Protein AF-A0A483A4W7-F1 (afdb_monomer)

Structure (mmCIF, N/CA/C/O backbone):
data_AF-A0A483A4W7-F1
#
_entry.id   AF-A0A483A4W7-F1
#
loop_
_atom_site.group_PDB
_atom_site.id
_atom_site.type_symbol
_atom_site.label_atom_id
_atom_site.label_alt_id
_atom_site.label_comp_id
_atom_site.label_asym_id
_atom_site.label_entity_id
_atom_site.label_seq_id
_atom_site.pdbx_PDB_ins_code
_atom_site.Cartn_x
_atom_site.Cartn_y
_atom_site.Cartn_z
_atom_site.occupancy
_atom_site.B_iso_or_equiv
_atom_site.auth_seq_id
_atom_site.auth_comp_id
_atom_site.auth_asym_id
_atom_site.auth_atom_id
_atom_site.pdbx_PDB_model_num
ATOM 1 N N . MET A 1 1 ? 22.767 7.506 -78.147 1.00 40.19 1 MET A N 1
ATOM 2 C CA . MET A 1 1 ? 24.000 6.941 -77.557 1.00 40.19 1 MET A CA 1
ATOM 3 C C . MET A 1 1 ? 24.354 7.791 -76.349 1.00 40.19 1 MET A C 1
ATOM 5 O O . MET A 1 1 ? 24.631 8.964 -76.540 1.00 40.19 1 MET A O 1
ATOM 9 N N . CYS A 1 2 ? 24.280 7.252 -75.132 1.00 32.69 2 CYS A N 1
ATOM 10 C CA . CYS A 1 2 ? 24.765 7.944 -73.934 1.00 32.69 2 CYS A CA 1
ATOM 11 C C . CYS A 1 2 ? 26.179 7.438 -73.640 1.00 32.69 2 CYS A C 1
ATOM 13 O O . CYS A 1 2 ? 26.351 6.259 -73.343 1.00 32.69 2 CYS A O 1
ATOM 15 N N . SER A 1 3 ? 27.184 8.301 -73.777 1.00 32.50 3 SER A N 1
ATOM 16 C CA . SER A 1 3 ? 28.576 8.000 -73.436 1.00 32.50 3 SER A CA 1
ATOM 17 C C . SER A 1 3 ? 28.883 8.511 -72.028 1.00 32.50 3 SER A C 1
ATOM 19 O O . SER A 1 3 ? 28.831 9.718 -71.800 1.00 32.50 3 SER A O 1
ATOM 21 N N . LEU A 1 4 ? 29.219 7.613 -71.100 1.00 35.84 4 LEU A N 1
ATOM 22 C CA . LEU A 1 4 ? 29.883 7.977 -69.845 1.00 35.84 4 LEU A CA 1
ATOM 23 C C . LEU A 1 4 ? 31.382 8.150 -70.148 1.00 35.84 4 LEU A C 1
ATOM 25 O O . LEU A 1 4 ? 32.008 7.214 -70.643 1.00 35.84 4 LEU A O 1
ATOM 29 N N . HIS A 1 5 ? 31.944 9.335 -69.904 1.00 36.88 5 HIS A N 1
ATOM 30 C CA . HIS A 1 5 ? 33.393 9.560 -69.950 1.00 36.88 5 HIS A CA 1
ATOM 31 C C . HIS A 1 5 ? 33.969 9.292 -68.560 1.00 36.88 5 HIS A C 1
ATOM 33 O O . HIS A 1 5 ? 33.606 9.965 -67.599 1.00 36.88 5 HIS A O 1
ATOM 39 N N . ILE A 1 6 ? 34.834 8.286 -68.463 1.00 44.59 6 ILE A N 1
ATOM 40 C CA . ILE A 1 6 ? 35.699 8.058 -67.308 1.00 44.59 6 ILE A CA 1
ATOM 41 C C . ILE A 1 6 ? 37.114 8.303 -67.825 1.00 44.59 6 ILE A C 1
ATOM 43 O O . ILE A 1 6 ? 37.595 7.543 -68.666 1.00 44.59 6 ILE A O 1
ATOM 47 N N . ASP A 1 7 ? 37.736 9.389 -67.375 1.00 46.22 7 ASP A N 1
ATOM 48 C CA . ASP A 1 7 ? 39.115 9.716 -67.723 1.00 46.22 7 ASP A CA 1
ATOM 49 C C . ASP A 1 7 ? 40.076 8.825 -66.932 1.00 46.22 7 ASP A C 1
ATOM 51 O O . ASP A 1 7 ? 40.198 8.937 -65.713 1.00 46.22 7 ASP A O 1
ATOM 55 N N . SER A 1 8 ? 40.795 7.959 -67.642 1.00 41.84 8 SER A N 1
ATOM 56 C CA . SER A 1 8 ? 42.166 7.606 -67.281 1.00 41.84 8 SER A CA 1
ATOM 57 C C . SER A 1 8 ? 42.908 7.158 -68.532 1.00 41.84 8 SER A C 1
ATOM 59 O O . SER A 1 8 ? 42.383 6.375 -69.325 1.00 41.84 8 SER A O 1
ATOM 61 N N . GLU A 1 9 ? 44.121 7.665 -68.686 1.00 49.03 9 GLU A N 1
ATOM 62 C CA . GLU A 1 9 ? 45.078 7.432 -69.762 1.00 49.03 9 GLU A CA 1
ATOM 63 C C . GLU A 1 9 ? 45.311 5.940 -70.078 1.00 49.03 9 GLU A C 1
ATOM 65 O O . GLU A 1 9 ? 46.289 5.353 -69.641 1.00 49.03 9 GLU A O 1
ATOM 70 N N . MET A 1 10 ? 44.440 5.318 -70.877 1.00 43.25 10 MET A N 1
ATOM 71 C CA . MET A 1 10 ? 44.729 4.129 -71.689 1.00 43.25 10 MET A CA 1
ATOM 72 C C . MET A 1 10 ? 43.748 4.079 -72.871 1.00 43.25 10 MET A C 1
ATOM 74 O O . MET A 1 10 ? 42.544 3.897 -72.709 1.00 43.25 10 MET A O 1
ATOM 78 N N . ASN A 1 11 ? 44.275 4.254 -74.086 1.00 44.03 11 ASN A N 1
ATOM 79 C CA . ASN A 1 11 ? 43.535 4.287 -75.352 1.00 44.03 11 ASN A CA 1
ATOM 80 C C . ASN A 1 11 ? 42.968 2.907 -75.746 1.00 44.03 11 ASN A C 1
ATOM 82 O O . ASN A 1 11 ? 43.471 2.246 -76.652 1.00 44.03 11 ASN A O 1
ATOM 86 N N . GLY A 1 12 ? 41.880 2.489 -75.101 1.00 43.69 12 GLY A N 1
ATOM 87 C CA . GLY A 1 12 ? 41.053 1.360 -75.521 1.00 43.69 12 GLY A CA 1
ATOM 88 C C . GLY A 1 12 ? 39.574 1.712 -75.398 1.00 43.69 12 GLY A C 1
ATOM 89 O O . GLY A 1 12 ? 39.014 1.667 -74.308 1.00 43.69 12 GLY A O 1
ATOM 90 N N . LYS A 1 13 ? 38.910 2.064 -76.509 1.00 49.56 13 LYS A N 1
ATOM 91 C CA . LYS A 1 13 ? 37.446 2.229 -76.518 1.00 49.56 13 LYS A CA 1
ATOM 92 C C . LYS A 1 13 ? 36.792 0.854 -76.395 1.00 49.56 13 LYS A C 1
ATOM 94 O O . LYS A 1 13 ? 36.711 0.113 -77.371 1.00 49.56 13 LYS A O 1
ATOM 99 N N . VAL A 1 14 ? 36.312 0.523 -75.201 1.00 54.91 14 VAL A N 1
ATOM 100 C CA . VAL A 1 14 ? 35.475 -0.658 -74.969 1.00 54.91 14 VAL A CA 1
ATOM 101 C C . VAL A 1 14 ? 34.050 -0.325 -75.417 1.00 54.91 14 VAL A C 1
ATOM 103 O O . VAL A 1 14 ? 33.358 0.473 -74.786 1.00 54.91 14 VAL A O 1
ATOM 106 N N . PHE A 1 15 ? 33.609 -0.909 -76.533 1.00 53.94 15 PHE A N 1
ATOM 107 C CA . PHE A 1 15 ? 32.220 -0.815 -76.983 1.00 53.94 15 PHE A CA 1
ATOM 108 C C . PHE A 1 15 ? 31.384 -1.847 -76.229 1.00 53.94 15 PHE A C 1
ATOM 110 O O . PHE A 1 15 ? 31.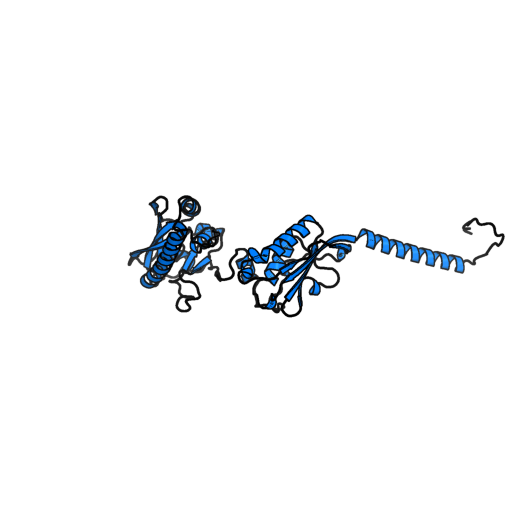374 -3.025 -76.580 1.00 53.94 15 PHE A O 1
ATOM 117 N N . LEU A 1 16 ? 30.688 -1.401 -75.185 1.00 58.91 16 LEU A N 1
ATOM 118 C CA . LEU A 1 16 ? 29.665 -2.215 -74.535 1.00 58.91 16 LEU A CA 1
ATOM 119 C C . LEU A 1 16 ? 28.420 -2.243 -75.425 1.00 58.91 16 LEU A C 1
ATOM 121 O O . LEU A 1 16 ? 27.947 -1.195 -75.874 1.00 58.91 16 LEU A O 1
ATOM 125 N N . ASN A 1 17 ? 27.881 -3.433 -75.691 1.00 75.56 17 ASN A N 1
ATOM 126 C CA . ASN A 1 17 ? 26.593 -3.529 -76.372 1.00 75.56 17 ASN A CA 1
ATOM 127 C C . ASN A 1 17 ? 25.462 -3.062 -75.434 1.00 75.56 17 ASN A C 1
ATOM 129 O O . ASN A 1 17 ? 25.634 -2.960 -74.217 1.00 75.56 17 ASN A O 1
ATOM 133 N N . LEU A 1 18 ? 24.288 -2.769 -75.997 1.00 72.31 18 LEU A N 1
ATOM 134 C CA . LEU A 1 18 ? 23.158 -2.232 -75.233 1.00 72.31 18 LEU A CA 1
ATOM 135 C C . LEU A 1 18 ? 22.772 -3.127 -74.037 1.00 72.31 18 LEU A C 1
ATOM 137 O O . LEU A 1 18 ? 22.457 -2.606 -72.971 1.00 72.31 18 LEU A O 1
ATOM 141 N N . ASN A 1 19 ? 22.882 -4.451 -74.187 1.00 74.69 19 ASN A N 1
ATOM 142 C CA . ASN A 1 19 ? 22.570 -5.412 -73.128 1.00 74.69 19 ASN A CA 1
ATOM 143 C C . ASN A 1 19 ? 23.544 -5.292 -71.944 1.00 74.69 19 ASN A C 1
ATOM 145 O O . ASN A 1 19 ? 23.104 -5.266 -70.798 1.00 74.69 19 ASN A O 1
ATOM 149 N N . GLN A 1 20 ? 24.844 -5.133 -72.212 1.00 71.38 20 GLN A N 1
ATOM 150 C CA . GLN A 1 20 ? 25.867 -4.926 -71.181 1.00 71.38 20 GLN A CA 1
ATOM 151 C C . GLN A 1 20 ? 25.665 -3.598 -70.435 1.00 71.38 20 GLN A C 1
ATOM 153 O O . GLN A 1 20 ? 25.826 -3.536 -69.218 1.00 71.38 20 GLN A O 1
ATOM 158 N N . VAL A 1 21 ? 25.252 -2.534 -71.136 1.00 73.25 21 VAL A N 1
ATOM 159 C CA . VAL A 1 21 ? 24.922 -1.242 -70.505 1.00 73.25 21 VAL A CA 1
ATOM 160 C C . VAL A 1 21 ? 23.693 -1.366 -69.595 1.00 73.25 21 VAL A C 1
ATOM 162 O O . VAL A 1 21 ? 23.689 -0.825 -68.488 1.00 73.25 21 VAL A O 1
ATOM 165 N N . THR A 1 22 ? 22.659 -2.097 -70.023 1.00 79.25 22 THR A N 1
ATOM 166 C CA . THR A 1 22 ? 21.463 -2.356 -69.205 1.00 79.25 22 THR A CA 1
ATOM 167 C C . THR A 1 22 ? 21.785 -3.184 -67.960 1.00 79.25 22 THR A C 1
ATOM 169 O O . THR A 1 22 ? 21.287 -2.874 -66.878 1.00 79.25 22 THR A O 1
ATOM 172 N N . GLU A 1 23 ? 22.643 -4.195 -68.081 1.00 77.50 23 GLU A N 1
ATOM 173 C CA . GLU A 1 23 ? 23.059 -5.044 -66.963 1.00 77.50 23 GLU A CA 1
ATOM 174 C C . GLU A 1 23 ? 23.826 -4.247 -65.895 1.00 77.50 23 GLU A C 1
ATOM 176 O O . GLU A 1 23 ? 23.475 -4.295 -64.714 1.00 77.50 23 GLU A O 1
ATOM 181 N N . VAL A 1 24 ? 24.787 -3.412 -66.310 1.00 75.12 24 VAL A N 1
ATOM 182 C CA . VAL A 1 24 ? 25.523 -2.515 -65.402 1.00 75.12 24 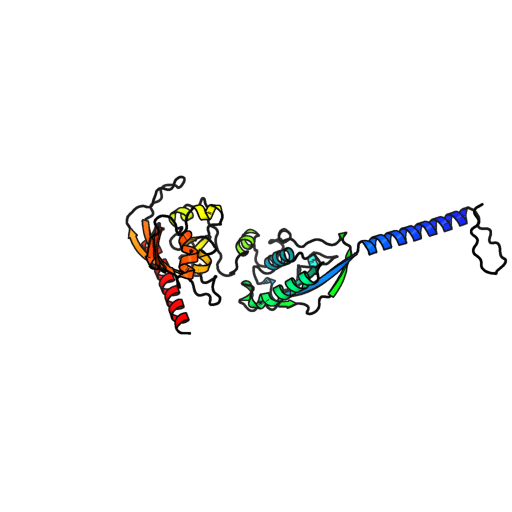VAL A CA 1
ATOM 183 C C . VAL A 1 24 ? 24.583 -1.505 -64.734 1.00 75.12 24 VAL A C 1
ATOM 185 O O . VAL A 1 24 ? 24.676 -1.287 -63.526 1.00 75.12 24 VAL A O 1
ATOM 188 N N . ALA A 1 25 ? 23.639 -0.919 -65.476 1.00 78.19 25 ALA A N 1
ATOM 189 C CA . ALA A 1 25 ? 22.665 0.019 -64.916 1.00 78.19 25 ALA A CA 1
ATOM 190 C C . ALA A 1 25 ? 21.741 -0.641 -63.874 1.00 78.19 25 ALA A C 1
ATOM 192 O O . ALA A 1 25 ? 21.432 -0.030 -62.848 1.00 78.19 25 ALA A O 1
ATOM 193 N N . ASN A 1 26 ? 21.325 -1.890 -64.102 1.00 81.50 26 ASN A N 1
ATOM 194 C CA . ASN A 1 26 ? 20.527 -2.655 -63.143 1.00 81.50 26 ASN A CA 1
ATOM 195 C C . ASN A 1 26 ? 21.331 -3.002 -61.884 1.00 81.50 26 ASN A C 1
ATOM 197 O O . ASN A 1 26 ? 20.816 -2.843 -60.777 1.00 81.50 26 ASN A O 1
ATOM 201 N N . LEU A 1 27 ? 22.603 -3.385 -62.034 1.00 78.25 27 LEU A N 1
ATOM 202 C CA . LEU A 1 27 ? 23.503 -3.635 -60.907 1.00 78.25 27 LEU A CA 1
ATOM 203 C C . LEU A 1 27 ? 23.700 -2.370 -60.051 1.00 78.25 27 LEU A C 1
ATOM 205 O O . LEU A 1 27 ? 23.638 -2.432 -58.824 1.00 78.25 27 LEU A O 1
ATOM 209 N N . PHE A 1 28 ? 23.883 -1.207 -60.687 1.00 77.06 28 PHE A N 1
ATOM 210 C CA . PHE A 1 28 ? 23.984 0.080 -59.992 1.00 77.06 28 PHE A CA 1
ATOM 211 C C . PHE A 1 28 ? 22.691 0.449 -59.259 1.00 77.06 28 PHE A C 1
ATOM 213 O O . PHE A 1 28 ? 22.747 0.838 -58.095 1.00 77.06 28 PHE A O 1
ATOM 220 N N . LYS A 1 29 ? 21.522 0.284 -59.894 1.00 79.56 29 LYS A N 1
ATOM 221 C CA . LYS A 1 29 ? 20.221 0.515 -59.242 1.00 79.56 29 LYS A CA 1
ATOM 222 C C . LYS A 1 29 ? 20.019 -0.388 -58.027 1.00 79.56 29 LYS A C 1
ATOM 224 O O . LYS A 1 29 ? 19.558 0.091 -56.997 1.00 79.56 29 LYS A O 1
ATOM 229 N N . MET A 1 30 ? 20.389 -1.665 -58.133 1.00 81.81 30 MET A N 1
ATOM 230 C CA . MET A 1 30 ? 20.314 -2.619 -57.025 1.00 81.81 30 MET A CA 1
ATOM 231 C C . MET A 1 30 ? 21.199 -2.179 -55.852 1.00 81.81 30 MET A C 1
ATOM 233 O O . MET A 1 30 ? 20.715 -2.107 -54.727 1.00 81.81 30 MET A O 1
ATOM 237 N N . LYS A 1 31 ? 22.453 -1.787 -56.119 1.00 82.69 31 LYS A N 1
ATOM 238 C CA . LYS A 1 31 ? 23.372 -1.291 -55.081 1.00 82.69 31 LYS A CA 1
ATOM 239 C C . LYS A 1 31 ? 22.909 0.018 -54.438 1.00 82.69 31 LYS A C 1
ATOM 241 O O . LYS A 1 31 ? 23.056 0.180 -53.232 1.00 82.69 31 LYS A O 1
ATOM 246 N N . ILE A 1 32 ? 22.336 0.943 -55.214 1.00 80.25 32 ILE A N 1
ATOM 247 C CA . ILE A 1 32 ? 21.753 2.184 -54.675 1.00 80.25 32 ILE A CA 1
ATOM 248 C C . ILE A 1 32 ? 20.562 1.854 -53.772 1.00 80.25 32 ILE A C 1
ATOM 250 O O . ILE A 1 32 ? 20.487 2.369 -52.664 1.00 80.25 32 ILE A O 1
ATOM 254 N N . HIS A 1 33 ? 19.672 0.956 -54.200 1.00 78.81 33 HIS A N 1
ATOM 255 C CA . HIS A 1 33 ? 18.527 0.515 -53.397 1.00 78.81 33 HIS A CA 1
ATOM 256 C C . HIS A 1 33 ? 18.950 -0.161 -52.088 1.00 78.81 33 HIS A C 1
ATOM 258 O O . HIS A 1 33 ? 18.366 0.097 -51.038 1.00 78.81 33 HIS A O 1
ATOM 264 N N . GLU A 1 34 ? 19.987 -0.999 -52.125 1.00 79.19 34 GLU A N 1
ATOM 265 C CA . GLU A 1 34 ? 20.590 -1.579 -50.920 1.00 79.19 34 GLU A CA 1
ATOM 266 C C . GLU A 1 34 ? 21.180 -0.501 -50.002 1.00 79.19 34 GLU A C 1
ATOM 268 O O . GLU A 1 34 ? 20.913 -0.514 -48.803 1.00 79.19 34 GLU A O 1
ATOM 273 N N . ALA A 1 35 ? 21.912 0.473 -50.550 1.00 75.12 35 ALA A N 1
ATOM 274 C CA . ALA A 1 35 ? 22.471 1.578 -49.774 1.00 75.12 35 ALA A CA 1
ATOM 275 C C . ALA A 1 35 ? 21.383 2.458 -49.133 1.00 75.12 35 ALA A C 1
ATOM 277 O O . ALA A 1 35 ? 21.520 2.851 -47.975 1.00 75.12 35 ALA A O 1
ATOM 278 N N . THR A 1 36 ? 20.280 2.726 -49.842 1.00 76.50 36 THR A N 1
ATOM 279 C CA . THR A 1 36 ? 19.124 3.453 -49.296 1.00 76.50 36 THR A CA 1
ATOM 280 C C . THR A 1 36 ? 18.480 2.677 -48.151 1.00 76.50 36 THR A C 1
ATOM 282 O O . THR A 1 36 ? 18.259 3.251 -47.092 1.00 76.50 36 THR A O 1
ATOM 285 N N . LYS A 1 37 ? 18.284 1.360 -48.297 1.00 77.06 37 LYS A N 1
ATOM 286 C CA . LYS A 1 37 ? 17.778 0.513 -47.203 1.00 77.06 37 LYS A CA 1
ATOM 287 C C . LYS A 1 37 ? 18.681 0.543 -45.970 1.00 77.06 37 LYS A C 1
ATOM 289 O O . LYS A 1 37 ? 18.179 0.583 -44.853 1.00 77.06 37 LYS A O 1
ATOM 294 N N . VAL A 1 38 ? 20.001 0.524 -46.155 1.00 76.12 38 VAL A N 1
ATOM 295 C CA . VAL A 1 38 ? 20.959 0.617 -45.040 1.00 76.12 38 VAL A CA 1
ATOM 296 C C . VAL A 1 38 ? 20.879 1.988 -44.360 1.00 76.12 38 VAL A C 1
ATOM 298 O O . VAL A 1 38 ? 20.862 2.052 -43.133 1.00 76.12 38 VAL A O 1
ATOM 301 N N . MET A 1 39 ? 20.772 3.074 -45.130 1.00 77.19 39 MET A N 1
ATOM 302 C CA . MET A 1 39 ? 20.569 4.427 -44.596 1.00 77.19 39 MET A CA 1
ATOM 303 C C . MET A 1 39 ? 19.259 4.547 -43.811 1.00 77.19 39 MET A C 1
ATOM 305 O O . MET A 1 39 ? 19.275 5.084 -42.708 1.00 77.19 39 MET A O 1
ATOM 309 N N . ASP A 1 40 ? 18.157 3.993 -44.319 1.00 78.56 40 ASP A N 1
ATOM 310 C CA . ASP A 1 40 ? 16.868 3.985 -43.618 1.00 78.56 40 ASP A CA 1
ATOM 311 C C . ASP A 1 40 ? 16.961 3.236 -42.281 1.00 78.56 40 ASP A C 1
ATOM 313 O O . ASP A 1 40 ? 16.445 3.706 -41.265 1.00 78.56 40 ASP A O 1
ATOM 317 N N . VAL A 1 41 ? 17.679 2.105 -42.248 1.00 76.62 41 VAL A N 1
ATOM 318 C CA . VAL A 1 41 ? 17.941 1.369 -41.003 1.00 76.62 41 VAL A CA 1
ATOM 319 C C . VAL A 1 41 ? 18.753 2.224 -40.034 1.00 76.62 41 VAL A C 1
ATOM 321 O O . VAL A 1 41 ? 18.329 2.375 -38.891 1.00 76.62 41 VAL A O 1
ATOM 324 N N . ILE A 1 42 ? 19.859 2.835 -40.471 1.00 76.75 42 ILE A N 1
ATOM 325 C CA . ILE A 1 42 ? 20.714 3.680 -39.617 1.00 76.75 42 ILE A CA 1
ATOM 326 C C . ILE A 1 42 ? 19.929 4.870 -39.051 1.00 76.75 42 ILE A C 1
ATOM 328 O O . ILE A 1 42 ? 20.007 5.138 -37.854 1.00 76.75 42 ILE A O 1
ATOM 332 N N . LEU A 1 43 ? 19.129 5.546 -39.879 1.00 80.38 43 LEU A N 1
ATOM 333 C CA . LEU A 1 43 ? 18.286 6.671 -39.460 1.00 80.38 43 LEU A CA 1
ATOM 334 C C . LEU A 1 43 ? 17.151 6.245 -38.515 1.00 80.38 43 LEU A C 1
ATOM 336 O O . LEU A 1 43 ? 16.624 7.071 -37.771 1.00 80.38 43 LEU A O 1
ATOM 340 N N . SER A 1 44 ? 16.778 4.962 -38.521 1.00 84.38 44 SER A N 1
ATOM 341 C CA . SER A 1 44 ? 15.780 4.399 -37.608 1.00 84.38 44 SER A CA 1
ATOM 342 C C . SER A 1 44 ? 16.350 3.963 -36.252 1.00 84.38 44 SER A C 1
ATOM 344 O O . SER A 1 44 ? 15.571 3.613 -35.360 1.00 84.38 44 SER A O 1
ATOM 346 N N . LEU A 1 45 ? 17.678 3.968 -36.078 1.00 88.56 45 LEU A N 1
ATOM 347 C CA . LEU A 1 45 ? 18.318 3.575 -34.826 1.00 88.56 45 LEU A CA 1
ATOM 348 C C . LEU A 1 45 ? 18.145 4.649 -33.752 1.00 88.56 45 LEU A C 1
ATOM 350 O O . LEU A 1 45 ? 18.312 5.844 -33.979 1.00 88.56 45 LEU A O 1
ATOM 354 N N . VAL A 1 46 ? 17.852 4.194 -32.541 1.00 90.88 46 VAL A N 1
ATOM 355 C CA . VAL A 1 46 ? 17.725 5.013 -31.342 1.00 90.88 46 VAL A CA 1
ATOM 356 C C . VAL A 1 46 ? 18.747 4.521 -30.331 1.00 90.88 46 VAL A C 1
ATOM 358 O O . VAL A 1 46 ? 18.825 3.324 -30.041 1.00 90.88 46 VAL A O 1
ATOM 361 N N . LYS A 1 47 ? 19.526 5.455 -29.787 1.00 93.56 47 LYS A N 1
ATOM 362 C CA . LYS A 1 47 ? 20.426 5.185 -28.669 1.00 93.56 47 LYS A CA 1
ATOM 363 C C . LYS A 1 47 ? 19.605 4.829 -27.428 1.00 93.56 47 LYS A C 1
ATOM 365 O O . LYS A 1 47 ? 18.663 5.535 -27.079 1.00 93.56 47 LYS A O 1
ATOM 370 N N . CYS A 1 48 ? 19.964 3.728 -26.783 1.00 94.81 48 CYS A N 1
ATOM 371 C CA . CYS A 1 48 ? 19.365 3.253 -25.545 1.00 94.81 48 CYS A CA 1
ATOM 372 C C . CYS A 1 48 ? 20.458 2.861 -24.544 1.00 94.81 48 CYS A C 1
ATOM 374 O O . CYS A 1 48 ? 21.547 2.427 -24.920 1.00 94.81 48 CYS A O 1
ATOM 376 N N . HIS A 1 49 ? 20.128 2.961 -23.265 1.00 95.62 49 HIS A N 1
ATOM 377 C CA . HIS A 1 49 ? 20.944 2.562 -22.130 1.00 95.62 49 HIS A CA 1
ATOM 378 C C . HIS A 1 49 ? 20.421 1.239 -21.573 1.00 95.62 49 HIS A C 1
ATOM 380 O O . HIS A 1 49 ? 19.210 1.057 -21.429 1.00 95.62 49 HIS A O 1
ATOM 386 N N . VAL A 1 50 ? 21.326 0.310 -21.273 1.00 94.75 50 VAL A N 1
ATOM 387 C CA . VAL A 1 50 ? 20.992 -1.033 -20.794 1.00 94.75 50 VAL A CA 1
ATOM 388 C C . VAL A 1 50 ? 21.171 -1.111 -19.283 1.00 94.75 50 VAL A C 1
ATOM 390 O O . VAL A 1 50 ? 22.266 -0.871 -18.764 1.00 94.75 50 VAL A O 1
ATOM 393 N N . VAL A 1 51 ? 20.118 -1.540 -18.589 1.00 94.94 51 VAL A N 1
ATOM 394 C CA . VAL A 1 51 ? 20.203 -1.979 -17.192 1.00 94.94 51 VAL A CA 1
ATOM 395 C C . VAL A 1 51 ? 20.085 -3.495 -17.154 1.00 94.94 51 VAL A C 1
ATOM 397 O O . VAL A 1 51 ? 19.127 -4.063 -17.681 1.00 94.94 51 VAL A O 1
ATOM 400 N N . LYS A 1 52 ? 21.069 -4.139 -16.525 1.00 94.81 52 LYS A N 1
ATOM 401 C CA . LYS A 1 52 ? 21.088 -5.575 -16.257 1.00 94.81 52 LYS A CA 1
ATOM 402 C C . LYS A 1 52 ? 21.051 -5.808 -14.760 1.00 94.81 52 LYS A C 1
ATOM 404 O O . LYS A 1 52 ? 21.840 -5.210 -14.031 1.00 94.81 52 LYS A O 1
ATOM 409 N N . ALA A 1 53 ? 20.171 -6.691 -14.320 1.00 93.88 53 ALA A N 1
ATOM 410 C CA . ALA A 1 53 ? 20.096 -7.087 -12.928 1.00 93.88 53 ALA A CA 1
ATOM 411 C C . ALA A 1 53 ? 19.811 -8.576 -12.781 1.00 93.88 53 ALA A C 1
ATOM 413 O O . ALA A 1 53 ? 19.192 -9.194 -13.645 1.00 93.88 53 ALA A O 1
ATOM 414 N N . GLU A 1 54 ? 20.236 -9.124 -11.656 1.00 93.25 54 GLU A N 1
ATOM 415 C CA . GLU A 1 54 ? 19.913 -10.473 -11.227 1.00 93.25 54 GLU A CA 1
ATOM 416 C C . GLU A 1 54 ? 19.394 -10.411 -9.793 1.00 93.25 54 GLU A C 1
ATOM 418 O O . GLU A 1 54 ? 19.990 -9.779 -8.919 1.00 93.25 54 GLU A O 1
ATOM 423 N N . ILE A 1 55 ? 18.257 -11.060 -9.565 1.00 90.25 55 ILE A N 1
ATOM 424 C CA . ILE A 1 55 ? 17.589 -11.121 -8.272 1.00 90.25 55 ILE A CA 1
ATOM 425 C C . ILE A 1 55 ? 17.595 -12.575 -7.803 1.00 90.25 55 ILE A C 1
ATOM 427 O O . ILE A 1 55 ? 16.884 -13.416 -8.362 1.00 90.25 55 ILE A O 1
ATOM 431 N N . LYS A 1 56 ? 18.380 -12.871 -6.765 1.00 88.62 56 LYS A N 1
ATOM 432 C CA . LYS A 1 56 ? 18.585 -14.237 -6.271 1.00 88.62 56 LYS A CA 1
ATOM 433 C C . LYS A 1 56 ? 17.351 -14.804 -5.576 1.00 88.62 56 LYS A C 1
ATOM 435 O O . LYS A 1 56 ? 16.658 -14.104 -4.830 1.00 88.62 56 LYS A O 1
ATOM 440 N N . ASP A 1 57 ? 17.087 -16.090 -5.811 1.00 81.44 57 ASP A N 1
ATOM 441 C CA . ASP A 1 57 ? 15.965 -16.846 -5.233 1.00 81.44 57 ASP A CA 1
ATOM 442 C C . ASP A 1 57 ? 14.584 -16.188 -5.442 1.00 81.44 57 ASP A C 1
ATOM 444 O O . ASP A 1 57 ? 13.639 -16.390 -4.667 1.00 81.44 57 ASP A O 1
ATOM 448 N N . ALA A 1 58 ? 14.443 -15.386 -6.499 1.00 81.06 58 ALA A N 1
ATOM 449 C CA . ALA A 1 58 ? 13.232 -14.633 -6.797 1.00 81.06 58 ALA A CA 1
ATOM 450 C C . ALA A 1 58 ? 12.017 -15.533 -7.063 1.00 81.06 58 ALA A C 1
ATOM 452 O O . ALA A 1 58 ? 10.889 -15.117 -6.798 1.00 81.06 58 ALA A O 1
ATOM 453 N N . ILE A 1 59 ? 12.218 -16.767 -7.537 1.00 80.50 59 ILE A N 1
ATOM 454 C CA . ILE A 1 59 ? 11.128 -17.720 -7.798 1.00 80.50 59 ILE A CA 1
ATOM 455 C C . ILE A 1 59 ? 10.345 -18.062 -6.521 1.00 80.50 59 ILE A C 1
ATOM 457 O O . ILE A 1 59 ? 9.133 -18.245 -6.542 1.00 80.50 59 ILE A O 1
ATOM 461 N N . ARG A 1 60 ? 11.018 -18.093 -5.364 1.00 71.94 60 ARG A N 1
ATOM 462 C CA . ARG A 1 60 ? 10.410 -18.464 -4.074 1.00 71.94 60 ARG A CA 1
ATOM 463 C C . ARG A 1 60 ? 9.691 -17.292 -3.410 1.00 71.94 60 ARG A C 1
ATOM 465 O O . ARG A 1 60 ? 9.061 -17.463 -2.365 1.00 71.94 60 ARG A O 1
ATOM 472 N N . ARG A 1 61 ? 9.807 -16.091 -3.982 1.00 72.06 61 ARG A N 1
ATOM 473 C CA . ARG A 1 61 ? 9.319 -14.844 -3.399 1.00 72.06 61 ARG A CA 1
ATOM 474 C C . ARG A 1 61 ? 8.122 -14.345 -4.203 1.00 72.06 61 ARG A C 1
ATOM 476 O O . ARG A 1 61 ? 8.247 -13.932 -5.353 1.00 72.06 61 ARG A O 1
ATOM 483 N N . LYS A 1 62 ? 6.946 -14.358 -3.571 1.00 69.62 62 LYS A N 1
ATOM 484 C CA . LYS A 1 62 ? 5.735 -13.719 -4.112 1.00 69.62 62 LYS A CA 1
ATOM 485 C C . LYS A 1 62 ? 6.035 -12.236 -4.367 1.00 69.62 62 LYS A C 1
ATOM 487 O O . LYS A 1 62 ? 6.796 -11.661 -3.600 1.00 69.62 62 LYS A O 1
ATOM 492 N N . GLY A 1 63 ? 5.476 -11.596 -5.394 1.00 72.12 63 GLY A N 1
ATOM 493 C CA . GLY A 1 63 ? 5.619 -10.136 -5.520 1.00 72.12 63 GLY A CA 1
ATOM 494 C C . GLY A 1 63 ? 6.730 -9.614 -6.416 1.00 72.12 63 GLY A C 1
ATOM 495 O O . GLY A 1 63 ? 6.582 -8.528 -6.972 1.00 72.12 63 GLY A O 1
ATOM 496 N N . ILE A 1 64 ? 7.839 -10.343 -6.561 1.00 78.94 64 ILE A N 1
ATOM 497 C CA . ILE A 1 64 ? 9.075 -9.769 -7.116 1.00 78.94 64 ILE A CA 1
ATOM 498 C C . ILE A 1 64 ? 8.955 -9.473 -8.607 1.00 78.94 64 ILE A C 1
ATOM 500 O O . ILE A 1 64 ? 9.227 -8.350 -9.031 1.00 78.94 64 ILE A O 1
ATOM 504 N N . ARG A 1 65 ? 8.499 -10.450 -9.396 1.00 84.25 65 ARG A N 1
ATOM 505 C CA . ARG A 1 65 ? 8.368 -10.281 -10.845 1.00 84.25 65 ARG A CA 1
ATOM 506 C C . ARG A 1 65 ? 7.318 -9.224 -11.188 1.00 84.25 65 ARG A C 1
ATOM 508 O O . ARG A 1 65 ? 7.624 -8.312 -11.940 1.00 84.25 65 ARG A O 1
ATOM 515 N N . ALA A 1 66 ? 6.135 -9.268 -10.577 1.00 80.38 66 ALA A N 1
ATOM 516 C CA . ALA A 1 66 ? 5.097 -8.254 -10.797 1.00 80.38 66 ALA A CA 1
ATOM 517 C C . ALA A 1 66 ? 5.572 -6.837 -10.410 1.00 80.38 66 ALA A C 1
ATOM 519 O O . ALA A 1 66 ? 5.413 -5.894 -11.184 1.00 80.38 66 ALA A O 1
ATOM 520 N N . SER A 1 67 ? 6.249 -6.698 -9.260 1.00 80.75 67 SER A N 1
ATOM 521 C CA . SER A 1 67 ? 6.847 -5.423 -8.823 1.00 80.75 67 SER A CA 1
ATOM 522 C C . SER A 1 67 ? 7.844 -4.879 -9.838 1.00 80.75 67 SER A C 1
ATOM 524 O O . SER A 1 67 ? 7.907 -3.670 -10.047 1.00 80.75 67 SER A O 1
ATOM 526 N N . LEU A 1 68 ? 8.603 -5.762 -10.489 1.00 88.62 68 LEU A N 1
ATOM 527 C CA . LEU A 1 68 ? 9.554 -5.375 -11.521 1.00 88.62 68 LEU A CA 1
ATOM 528 C C . LEU A 1 68 ? 8.851 -4.835 -12.766 1.00 88.62 68 LEU A C 1
ATOM 530 O O . LEU A 1 68 ? 9.294 -3.818 -13.284 1.00 88.62 68 LEU A O 1
ATOM 534 N N . PHE A 1 69 ? 7.757 -5.458 -13.213 1.00 88.75 69 PHE A N 1
ATOM 535 C CA . PHE A 1 69 ? 6.980 -4.964 -14.356 1.00 88.75 69 PHE A CA 1
ATOM 536 C C . PHE A 1 69 ? 6.415 -3.562 -14.103 1.00 88.75 69 PHE A C 1
ATOM 538 O O . PHE A 1 69 ? 6.575 -2.688 -14.950 1.00 88.75 69 PHE A O 1
ATOM 545 N N . LYS A 1 70 ? 5.844 -3.308 -12.919 1.00 84.12 70 LYS A N 1
ATOM 546 C CA . LYS A 1 70 ? 5.372 -1.963 -12.547 1.00 84.12 70 LYS A CA 1
ATOM 547 C C . LYS A 1 70 ? 6.498 -0.947 -12.515 1.00 84.12 70 LYS A C 1
ATOM 549 O O . LYS A 1 70 ? 6.372 0.132 -13.071 1.00 84.12 70 LYS A O 1
ATOM 554 N N . LYS A 1 71 ? 7.617 -1.298 -11.877 1.00 87.81 71 LYS A N 1
ATOM 555 C CA . LYS A 1 71 ? 8.779 -0.411 -11.806 1.00 87.81 71 LYS A CA 1
ATOM 556 C C . LYS A 1 71 ? 9.303 -0.115 -13.213 1.00 87.81 71 LYS A C 1
ATOM 558 O O . LYS A 1 71 ? 9.593 1.024 -13.541 1.00 87.81 71 LYS A O 1
ATOM 563 N N . ALA A 1 72 ? 9.404 -1.129 -14.065 1.00 92.38 72 ALA A N 1
ATOM 564 C CA . ALA A 1 72 ? 9.827 -0.966 -15.448 1.00 92.38 72 ALA A CA 1
ATOM 565 C C . ALA A 1 72 ? 8.896 -0.006 -16.213 1.00 92.38 72 ALA A C 1
ATOM 567 O O . ALA A 1 72 ? 9.388 0.879 -16.906 1.00 92.38 72 ALA A O 1
ATOM 568 N N . GLU A 1 73 ? 7.579 -0.116 -16.024 1.00 91.19 73 GLU A N 1
ATOM 569 C CA . GLU A 1 73 ? 6.589 0.807 -16.593 1.00 91.19 73 GLU A CA 1
ATOM 570 C C . GLU A 1 73 ? 6.731 2.242 -16.040 1.00 91.19 73 GLU A C 1
ATOM 572 O O . GLU A 1 73 ? 6.821 3.188 -16.821 1.00 91.19 73 GLU A O 1
ATOM 577 N N . GLU A 1 74 ? 6.853 2.417 -14.715 1.00 88.06 74 GLU A N 1
ATOM 578 C CA . GLU A 1 74 ? 7.058 3.718 -14.043 1.00 88.06 74 GLU A CA 1
ATOM 579 C C . GLU A 1 74 ? 8.297 4.469 -14.566 1.00 88.06 74 GLU A C 1
ATOM 581 O O . GLU A 1 74 ? 8.291 5.698 -14.681 1.00 88.06 74 GLU A O 1
ATOM 586 N N . PHE A 1 75 ? 9.362 3.734 -14.902 1.00 91.94 75 PHE A N 1
ATOM 587 C CA . PHE A 1 75 ? 10.609 4.288 -15.440 1.00 91.94 75 PHE A CA 1
ATOM 588 C C . PHE A 1 75 ? 10.696 4.247 -16.973 1.00 91.94 75 PHE A C 1
ATOM 590 O O . PHE A 1 75 ? 11.759 4.531 -17.525 1.00 91.94 75 PHE A O 1
ATOM 597 N N . LEU A 1 76 ? 9.587 3.960 -17.666 1.00 93.06 76 LEU A N 1
ATOM 598 C CA . LEU A 1 76 ? 9.487 3.966 -19.131 1.00 93.06 76 LEU A CA 1
ATOM 599 C C . LEU A 1 76 ? 10.502 3.030 -19.812 1.00 93.06 76 LEU A C 1
ATOM 601 O O . LEU A 1 76 ? 11.111 3.376 -20.829 1.00 93.06 76 LEU A O 1
ATOM 605 N N . ALA A 1 77 ? 10.702 1.848 -19.233 1.00 95.38 77 ALA A N 1
ATOM 606 C CA . ALA A 1 77 ? 11.593 0.831 -19.763 1.00 95.38 77 ALA A CA 1
ATOM 607 C C . ALA A 1 77 ? 11.026 0.172 -21.031 1.00 95.38 77 ALA A C 1
ATOM 609 O O . ALA A 1 77 ? 9.815 0.064 -21.237 1.00 95.38 77 ALA A O 1
ATOM 610 N N . PHE A 1 78 ? 11.926 -0.343 -21.859 1.00 94.94 78 PHE A N 1
ATOM 611 C CA . PHE A 1 78 ? 11.633 -1.132 -23.048 1.00 94.94 78 PHE A CA 1
ATOM 612 C C . PHE A 1 78 ? 12.269 -2.518 -22.917 1.00 94.94 78 PHE A C 1
ATOM 614 O O . PHE A 1 78 ? 13.303 -2.682 -22.263 1.00 94.94 78 PHE A O 1
ATOM 621 N N . TYR A 1 79 ? 11.662 -3.516 -23.556 1.00 93.88 79 TYR A N 1
ATOM 622 C CA . TYR A 1 79 ? 12.258 -4.847 -23.668 1.00 93.88 79 TYR A CA 1
ATOM 623 C C . TYR A 1 79 ? 13.587 -4.795 -24.425 1.00 93.88 79 TYR A C 1
ATOM 625 O O . TYR A 1 79 ? 13.768 -3.974 -25.330 1.00 93.88 79 TYR A O 1
ATOM 633 N N . TYR A 1 80 ? 14.510 -5.692 -24.077 1.00 86.38 80 TYR A N 1
ATOM 634 C CA . TYR A 1 80 ? 15.711 -5.906 -24.869 1.00 86.38 80 TYR A CA 1
ATOM 635 C C . TYR A 1 80 ? 15.330 -6.510 -26.231 1.00 86.38 80 TYR A C 1
ATOM 637 O O . TYR A 1 80 ? 14.475 -7.398 -26.297 1.00 86.38 80 TYR A O 1
ATOM 645 N N . PRO A 1 81 ? 15.917 -6.037 -27.340 1.00 73.12 81 PRO A N 1
ATOM 646 C CA . PRO A 1 81 ? 15.468 -6.405 -28.668 1.00 73.12 81 PRO A CA 1
ATOM 647 C C . PRO A 1 81 ? 15.877 -7.853 -28.937 1.00 73.12 81 PRO A C 1
ATOM 649 O O . PRO A 1 81 ? 16.936 -8.288 -28.492 1.00 73.12 81 PRO A O 1
ATOM 652 N N . HIS A 1 82 ? 15.065 -8.554 -29.727 1.00 62.03 82 HIS A N 1
ATOM 653 C CA . HIS A 1 82 ? 15.251 -9.938 -30.192 1.00 62.03 82 HIS A CA 1
ATOM 654 C C . HIS A 1 82 ? 14.752 -11.063 -29.287 1.00 62.03 82 HIS A C 1
ATOM 656 O O . HIS A 1 82 ? 14.588 -12.162 -29.812 1.00 62.03 82 HIS A O 1
ATOM 662 N N . ASP A 1 83 ? 14.419 -10.811 -28.017 1.00 66.19 83 ASP A N 1
ATOM 663 C CA . ASP A 1 83 ? 13.718 -11.806 -27.201 1.00 66.19 83 ASP A CA 1
ATOM 664 C C . ASP A 1 83 ? 13.064 -11.186 -25.949 1.00 66.19 83 ASP A C 1
ATOM 666 O O . ASP A 1 83 ? 13.715 -10.920 -24.933 1.00 66.19 83 ASP A O 1
ATOM 670 N N . GLU A 1 84 ? 11.746 -10.964 -26.000 1.00 68.38 84 GLU A N 1
ATOM 671 C CA . GLU A 1 84 ? 10.966 -10.503 -24.838 1.00 68.38 84 GLU A CA 1
ATOM 672 C C . GLU A 1 84 ? 11.114 -11.470 -23.656 1.00 68.38 84 GLU A C 1
ATOM 674 O O . GLU A 1 84 ? 11.185 -11.042 -22.500 1.00 68.38 84 GLU A O 1
ATOM 679 N N . SER A 1 85 ? 11.264 -12.765 -23.956 1.00 70.75 85 SER A N 1
ATOM 680 C CA . SER A 1 85 ? 11.456 -13.815 -22.961 1.00 70.75 85 SER A CA 1
ATOM 681 C C . SER A 1 85 ? 12.848 -13.810 -22.326 1.00 70.75 85 SER A C 1
ATOM 683 O O . SER A 1 85 ? 13.063 -14.554 -21.381 1.00 70.75 85 SER A O 1
ATOM 685 N N . GLN A 1 86 ? 13.779 -12.956 -22.769 1.00 76.06 86 GLN A N 1
ATOM 686 C CA . GLN A 1 86 ? 15.092 -12.768 -22.126 1.00 76.06 86 GLN A CA 1
ATOM 687 C C . GLN A 1 86 ? 15.200 -11.47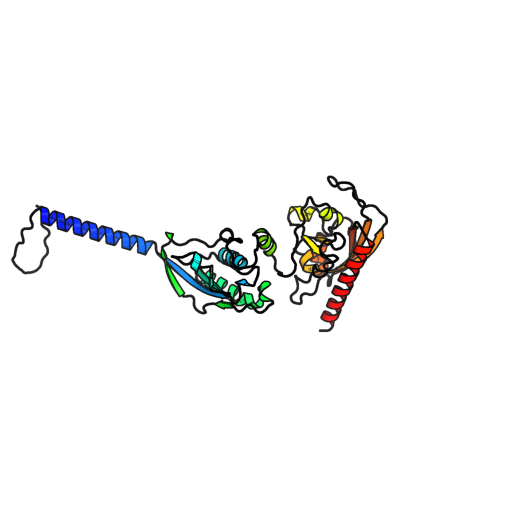8 -21.317 1.00 76.06 86 GLN A C 1
ATOM 689 O O . GLN A 1 86 ? 16.149 -11.290 -20.556 1.00 76.06 86 GLN A O 1
ATOM 694 N N . SER A 1 87 ? 14.240 -10.569 -21.472 1.00 89.75 87 SER A N 1
ATOM 695 C CA . SER A 1 87 ? 14.291 -9.276 -20.792 1.00 89.75 87 SER A CA 1
ATOM 696 C C . SER A 1 87 ? 13.897 -9.376 -19.322 1.00 89.75 87 SER A C 1
ATOM 698 O O . SER A 1 87 ? 14.444 -8.656 -18.494 1.00 89.75 87 SER A O 1
ATOM 700 N N . ILE A 1 88 ? 12.933 -10.241 -18.992 1.00 90.44 88 ILE A N 1
ATOM 701 C CA . ILE A 1 88 ? 12.499 -10.520 -17.617 1.00 90.44 88 ILE A CA 1
ATOM 702 C C . ILE A 1 88 ? 12.196 -12.017 -17.503 1.00 90.44 88 ILE A C 1
ATOM 704 O O . ILE A 1 88 ? 11.073 -12.460 -17.779 1.00 90.44 88 ILE A O 1
ATOM 708 N N . CYS A 1 89 ? 13.191 -12.800 -17.093 1.00 88.56 89 CYS A N 1
ATOM 709 C CA . CYS A 1 89 ? 13.111 -14.258 -17.130 1.00 88.56 89 CYS A CA 1
ATOM 710 C C . CYS A 1 89 ? 13.806 -14.943 -15.965 1.00 88.56 89 CYS A C 1
ATOM 712 O O . CYS A 1 89 ? 14.729 -14.401 -15.361 1.00 88.56 89 CYS A O 1
ATOM 714 N N . TYR A 1 90 ? 13.345 -16.148 -15.645 1.00 87.56 90 TYR A N 1
ATOM 715 C CA . TYR A 1 90 ? 13.986 -16.970 -14.632 1.00 87.56 90 TYR A CA 1
ATOM 716 C C . TYR A 1 90 ? 15.153 -17.753 -15.235 1.00 87.56 90 TYR A C 1
ATOM 718 O O . TYR A 1 90 ? 15.018 -18.394 -16.275 1.00 87.56 90 TYR A O 1
ATOM 726 N N . ASN A 1 91 ? 16.291 -17.725 -14.549 1.00 87.75 91 ASN A N 1
ATOM 727 C CA . ASN A 1 91 ? 17.399 -18.644 -14.757 1.00 87.75 91 ASN A CA 1
ATOM 728 C C . ASN A 1 91 ? 17.537 -19.511 -13.500 1.00 87.75 91 ASN A C 1
ATOM 730 O O . ASN A 1 91 ? 18.149 -19.112 -12.509 1.00 87.75 91 ASN A O 1
ATOM 734 N N . GLY A 1 92 ? 16.892 -20.678 -13.511 1.00 86.69 92 GLY A N 1
ATOM 735 C CA . GLY A 1 92 ? 16.742 -21.497 -12.310 1.00 86.69 92 GLY A CA 1
ATOM 736 C C . GLY A 1 92 ? 15.870 -20.795 -11.266 1.00 86.69 92 GLY A C 1
ATOM 737 O O . GLY A 1 92 ? 14.701 -20.514 -11.516 1.00 86.69 92 GLY A O 1
ATOM 738 N N . SER A 1 93 ? 16.426 -20.527 -10.084 1.00 86.19 93 SER A N 1
ATOM 739 C CA . SER A 1 93 ? 15.726 -19.828 -8.997 1.00 86.19 93 SER A CA 1
ATOM 740 C C . SER A 1 93 ? 15.766 -18.304 -9.093 1.00 86.19 93 SER A C 1
ATOM 742 O O . SER A 1 93 ? 15.016 -17.628 -8.379 1.00 86.19 93 SER A O 1
ATOM 744 N N . ASP A 1 94 ? 16.628 -17.770 -9.955 1.00 90.19 94 ASP A N 1
ATOM 745 C CA . ASP A 1 94 ? 17.003 -16.361 -9.977 1.00 90.19 94 ASP A CA 1
ATOM 746 C C . ASP A 1 94 ? 16.267 -15.636 -11.105 1.00 90.19 94 ASP A C 1
ATOM 748 O O . ASP A 1 94 ? 16.046 -16.201 -12.175 1.00 90.19 94 ASP A O 1
ATOM 752 N N . LEU A 1 95 ? 15.857 -14.389 -10.871 1.00 90.44 95 LEU A N 1
ATOM 753 C CA . LEU A 1 95 ? 15.207 -13.563 -11.889 1.00 90.44 95 LEU A CA 1
ATOM 754 C C . LEU A 1 95 ? 16.250 -12.664 -12.551 1.00 90.44 95 LEU A C 1
ATOM 756 O O . LEU A 1 95 ? 16.785 -11.756 -11.916 1.00 90.44 95 LEU A O 1
ATOM 760 N N . ASN A 1 96 ? 16.487 -12.902 -13.835 1.00 92.69 96 ASN A N 1
ATOM 761 C CA . ASN A 1 96 ? 17.337 -12.092 -14.689 1.00 92.69 96 ASN A CA 1
ATOM 762 C C . ASN A 1 96 ? 16.524 -10.995 -15.368 1.00 92.69 96 ASN A C 1
ATOM 764 O O . ASN A 1 96 ? 15.414 -11.209 -15.861 1.00 92.69 96 ASN A O 1
ATOM 768 N N . VAL A 1 97 ? 17.115 -9.808 -15.404 1.00 94.25 97 VAL A N 1
ATOM 769 C CA . VAL A 1 97 ? 16.510 -8.593 -15.931 1.00 94.25 97 VAL A CA 1
ATOM 770 C C . VAL A 1 97 ? 17.485 -7.947 -16.898 1.00 94.25 97 VAL A C 1
ATOM 772 O O . VAL A 1 97 ? 18.625 -7.672 -16.536 1.00 94.25 97 VAL A O 1
ATOM 775 N N . THR A 1 98 ? 17.040 -7.678 -18.119 1.00 94.75 98 THR A N 1
ATOM 776 C CA . THR A 1 98 ? 17.747 -6.857 -19.102 1.00 94.75 98 THR A CA 1
ATOM 777 C C . THR A 1 98 ? 16.740 -5.922 -19.753 1.00 94.75 98 THR A C 1
ATOM 779 O O . THR A 1 98 ? 15.892 -6.357 -20.528 1.00 94.75 98 THR A O 1
ATOM 782 N N . LEU A 1 99 ? 16.829 -4.634 -19.429 1.00 95.75 99 LEU A N 1
ATOM 783 C CA . LEU A 1 99 ? 15.890 -3.611 -19.886 1.00 95.75 99 LEU A CA 1
ATOM 784 C C . LEU A 1 99 ? 16.618 -2.454 -20.561 1.00 95.75 99 LEU A C 1
ATOM 786 O O . LEU A 1 99 ? 17.767 -2.142 -20.239 1.00 95.75 99 LEU A O 1
ATOM 790 N N . LEU A 1 100 ? 15.922 -1.819 -21.499 1.00 95.69 100 LEU A N 1
ATOM 791 C CA . LEU A 1 100 ? 16.396 -0.670 -22.255 1.00 95.69 100 LEU A CA 1
ATOM 792 C C . LEU A 1 100 ? 15.704 0.615 -21.820 1.00 95.69 100 LEU A C 1
ATOM 794 O O . LEU A 1 100 ? 14.503 0.635 -21.570 1.00 95.69 100 LEU A O 1
ATOM 798 N N . PHE A 1 101 ? 16.447 1.713 -21.839 1.00 95.69 101 PHE A N 1
ATOM 799 C CA . PHE A 1 101 ? 15.950 3.048 -21.529 1.00 95.69 101 PHE A CA 1
ATOM 800 C C . PHE A 1 101 ? 16.447 4.024 -22.587 1.00 95.69 101 PHE A C 1
ATOM 802 O O . PHE A 1 101 ? 17.630 4.042 -22.906 1.00 95.69 101 PHE A O 1
ATOM 809 N N . LYS A 1 102 ? 15.565 4.860 -23.135 1.00 94.44 102 LYS A N 1
ATOM 810 C CA . LYS A 1 102 ? 15.978 5.909 -24.089 1.00 94.44 102 LYS A CA 1
ATOM 811 C C . LYS A 1 102 ? 16.751 7.045 -23.420 1.00 94.44 102 LYS A C 1
ATOM 813 O O . LYS A 1 102 ? 17.459 7.780 -24.094 1.00 94.44 102 LYS A O 1
ATOM 818 N N . ASP A 1 103 ? 16.569 7.191 -22.115 1.00 92.75 103 ASP A N 1
ATOM 819 C CA . ASP A 1 103 ? 17.082 8.286 -21.310 1.00 92.75 103 ASP A CA 1
ATOM 820 C C . ASP A 1 103 ? 18.033 7.728 -20.237 1.00 92.75 103 ASP A C 1
ATOM 822 O O . ASP A 1 103 ? 17.679 6.805 -19.496 1.00 92.75 103 ASP A O 1
ATOM 826 N N . GLU A 1 104 ? 19.255 8.263 -20.190 1.00 93.31 104 GLU A N 1
ATOM 827 C CA . GLU A 1 104 ? 20.302 7.848 -19.250 1.00 93.31 104 GLU A CA 1
ATOM 828 C C . GLU A 1 104 ? 19.910 8.110 -17.793 1.00 93.31 104 GLU A C 1
ATOM 830 O O . GLU A 1 104 ? 20.178 7.285 -16.918 1.00 93.31 104 GLU A O 1
ATOM 835 N N . TRP A 1 105 ? 19.233 9.230 -17.530 1.00 91.00 105 TRP A N 1
ATOM 836 C CA . TRP A 1 105 ? 18.764 9.587 -16.198 1.00 91.00 105 TRP A CA 1
ATOM 837 C C . TRP A 1 105 ? 17.731 8.575 -15.709 1.00 91.00 105 TRP A C 1
ATOM 839 O O . TRP A 1 105 ? 17.874 8.039 -14.611 1.00 91.00 105 TRP A O 1
ATOM 849 N N . LYS A 1 106 ? 16.746 8.218 -16.543 1.00 91.69 106 LYS A N 1
ATOM 850 C CA . LYS A 1 106 ? 15.751 7.183 -16.205 1.00 91.69 106 LYS A CA 1
ATOM 851 C C . LYS A 1 106 ? 16.381 5.813 -15.980 1.00 91.69 106 LYS A C 1
ATOM 853 O O . LYS A 1 106 ? 16.007 5.126 -15.029 1.00 91.69 106 LYS A O 1
ATOM 858 N N . ALA A 1 107 ? 17.368 5.442 -16.796 1.00 94.62 107 ALA A N 1
ATOM 859 C CA . ALA A 1 107 ? 18.150 4.226 -16.588 1.00 94.62 107 ALA A CA 1
ATOM 860 C C . ALA A 1 107 ? 18.879 4.249 -15.233 1.00 94.62 107 ALA A C 1
ATOM 862 O O . ALA A 1 107 ? 18.867 3.264 -14.492 1.00 94.62 107 ALA A O 1
ATOM 863 N N . GLY A 1 108 ? 19.481 5.392 -14.891 1.00 89.06 108 GLY A N 1
ATOM 864 C CA . GLY A 1 108 ? 20.166 5.629 -13.625 1.00 89.06 108 GLY A CA 1
ATOM 865 C C . GLY A 1 108 ? 19.231 5.552 -12.417 1.00 89.06 108 GLY A C 1
ATOM 866 O O . GLY A 1 108 ? 19.539 4.839 -11.462 1.00 89.06 108 GLY A O 1
ATOM 867 N N . GLU A 1 109 ? 18.078 6.222 -12.466 1.00 90.12 109 GLU A N 1
ATOM 868 C CA . GLU A 1 109 ? 17.069 6.179 -11.401 1.00 90.12 109 GLU A CA 1
ATOM 869 C C . GLU A 1 109 ? 16.534 4.760 -11.197 1.00 90.12 109 GLU A C 1
ATOM 871 O O . GLU A 1 109 ? 16.469 4.285 -10.061 1.00 90.12 109 GLU A O 1
ATOM 876 N N . PHE A 1 110 ? 16.203 4.053 -12.283 1.00 92.50 110 PHE A N 1
ATOM 877 C CA . PHE A 1 110 ? 15.741 2.670 -12.211 1.00 92.50 110 PHE A CA 1
ATOM 878 C C . PHE A 1 110 ? 16.802 1.767 -11.568 1.00 92.50 110 PHE A C 1
ATOM 880 O O . PHE A 1 110 ? 16.492 1.013 -10.645 1.00 92.50 110 PHE A O 1
ATOM 887 N N . ARG A 1 111 ? 18.067 1.889 -11.995 1.00 92.81 111 ARG A N 1
ATOM 888 C CA . ARG A 1 111 ? 19.216 1.147 -11.452 1.00 92.81 111 ARG A CA 1
ATOM 889 C C . ARG A 1 111 ? 19.388 1.376 -9.951 1.00 92.81 111 ARG A C 1
ATOM 891 O O . ARG A 1 111 ? 19.479 0.414 -9.187 1.00 92.81 111 ARG A O 1
ATOM 898 N N . VAL A 1 112 ? 19.413 2.640 -9.523 1.00 85.31 112 VAL A N 1
ATOM 899 C CA . VAL A 1 112 ? 19.512 3.013 -8.103 1.00 85.31 112 VAL A CA 1
ATOM 900 C C . VAL A 1 112 ? 18.325 2.446 -7.336 1.00 85.31 112 VAL A C 1
ATOM 902 O O . VAL A 1 112 ? 18.528 1.771 -6.326 1.00 85.31 112 VAL A O 1
ATOM 905 N N . SER A 1 113 ? 17.107 2.629 -7.848 1.00 86.00 113 SER A N 1
ATOM 906 C CA . SER A 1 113 ? 15.897 2.141 -7.194 1.00 86.00 113 SER A CA 1
ATOM 907 C C . SER A 1 113 ? 15.918 0.624 -7.020 1.00 86.00 113 SER A C 1
ATOM 909 O O . SER A 1 113 ? 15.614 0.137 -5.935 1.00 86.00 113 SER A O 1
ATOM 911 N N . LEU A 1 114 ? 16.333 -0.125 -8.045 1.00 87.12 114 LEU A N 1
ATOM 912 C CA . LEU A 1 114 ? 16.429 -1.582 -7.994 1.00 87.12 114 LEU A CA 1
ATOM 913 C C . LEU A 1 114 ? 17.517 -2.046 -7.014 1.00 87.12 114 LEU A C 1
ATOM 915 O O . LEU A 1 114 ? 17.275 -2.945 -6.214 1.00 87.12 114 LEU A O 1
ATOM 919 N N . SER A 1 115 ? 18.681 -1.386 -6.989 1.00 82.50 115 SER A N 1
ATOM 920 C CA . SER A 1 115 ? 19.753 -1.699 -6.027 1.00 82.50 115 SER A CA 1
ATOM 921 C C . SER A 1 115 ? 19.339 -1.467 -4.569 1.00 82.50 115 SER A C 1
ATOM 923 O O . SER A 1 115 ? 19.814 -2.148 -3.660 1.00 82.50 115 SER A O 1
ATOM 925 N N . GLN A 1 116 ? 18.425 -0.523 -4.346 1.00 79.50 116 GLN A N 1
ATOM 926 C CA . GLN A 1 116 ? 17.893 -0.176 -3.036 1.00 79.50 116 GLN A CA 1
ATOM 927 C C . GLN A 1 116 ? 16.767 -1.109 -2.578 1.00 79.50 116 GLN A C 1
ATOM 929 O O . GLN A 1 116 ? 16.378 -1.064 -1.409 1.00 79.50 116 GLN A O 1
ATOM 934 N N . TRP A 1 117 ? 16.252 -1.990 -3.444 1.00 79.31 117 TRP A N 1
ATOM 935 C CA . TRP A 1 117 ? 15.202 -2.932 -3.056 1.00 79.31 117 TRP A CA 1
ATOM 936 C C . TRP A 1 117 ? 15.625 -3.818 -1.892 1.00 79.31 117 TRP A C 1
ATOM 938 O O . TRP A 1 117 ? 14.785 -4.112 -1.054 1.00 79.31 117 TRP A O 1
ATOM 948 N N . LYS A 1 118 ? 16.908 -4.172 -1.765 1.00 68.50 118 LYS A N 1
ATOM 949 C CA . LYS A 1 118 ? 17.401 -4.932 -0.606 1.00 68.50 118 LYS A CA 1
ATOM 950 C C . LYS A 1 118 ? 17.160 -4.240 0.745 1.00 68.50 118 LYS A C 1
ATOM 952 O O . LYS A 1 118 ? 17.104 -4.924 1.759 1.00 68.50 118 LYS A O 1
ATOM 957 N N . TYR A 1 119 ? 16.996 -2.914 0.754 1.00 60.22 119 TYR A N 1
ATOM 958 C CA . TYR A 1 119 ? 16.750 -2.112 1.957 1.00 60.22 119 TYR A CA 1
ATOM 959 C C . TYR A 1 119 ? 15.297 -1.654 2.089 1.00 60.22 119 TYR A C 1
ATOM 961 O O . TYR A 1 119 ? 14.790 -1.531 3.199 1.00 60.22 119 TYR A O 1
ATOM 969 N N . HIS A 1 120 ? 14.635 -1.371 0.965 1.00 57.47 120 HIS A N 1
ATOM 970 C CA . HIS A 1 120 ? 13.353 -0.661 0.960 1.00 57.47 120 HIS A CA 1
ATOM 971 C C . HIS A 1 120 ? 12.211 -1.438 0.304 1.00 57.47 120 HIS A C 1
ATOM 973 O O . HIS A 1 120 ? 11.066 -0.997 0.368 1.00 57.47 120 HIS A O 1
ATOM 979 N N . ASN A 1 121 ? 12.478 -2.582 -0.334 1.00 55.22 121 ASN A N 1
ATOM 980 C CA . ASN A 1 121 ? 11.400 -3.413 -0.853 1.00 55.22 121 ASN A CA 1
ATOM 981 C C . ASN A 1 121 ? 10.762 -4.180 0.319 1.00 55.22 121 ASN A C 1
ATOM 983 O O . ASN A 1 121 ? 11.463 -4.922 1.007 1.00 55.22 121 ASN A O 1
ATOM 987 N N . PRO A 1 122 ? 9.442 -4.073 0.540 1.00 48.97 122 PRO A N 1
ATOM 988 C CA . PRO A 1 122 ? 8.758 -4.809 1.604 1.00 48.97 122 PRO A CA 1
ATOM 989 C C . PRO A 1 122 ? 9.000 -6.329 1.542 1.00 48.97 122 PRO A C 1
ATOM 991 O O . PRO A 1 122 ? 9.082 -6.994 2.573 1.00 48.97 122 PRO A O 1
ATOM 994 N N . LEU A 1 123 ? 9.201 -6.871 0.334 1.00 50.00 123 LEU A N 1
ATOM 995 C CA . LEU A 1 123 ? 9.492 -8.286 0.074 1.00 50.00 123 LEU A CA 1
ATOM 996 C C . LEU A 1 123 ? 10.950 -8.672 0.386 1.00 50.00 123 LEU A C 1
ATOM 998 O O . LEU A 1 123 ? 11.276 -9.860 0.489 1.00 50.00 123 LEU A O 1
ATOM 1002 N N . ALA A 1 124 ? 11.830 -7.677 0.544 1.00 44.38 124 ALA A N 1
ATOM 1003 C CA . ALA A 1 124 ? 13.247 -7.812 0.872 1.00 44.38 124 ALA A CA 1
ATOM 1004 C C . ALA A 1 124 ? 13.556 -7.901 2.363 1.00 44.38 124 ALA A C 1
ATOM 1006 O O . ALA A 1 124 ? 14.704 -8.182 2.700 1.00 44.38 124 ALA A O 1
ATOM 1007 N N . ALA A 1 125 ? 12.550 -7.819 3.242 1.00 43.06 125 ALA A N 1
ATOM 1008 C CA . ALA A 1 125 ? 12.697 -8.036 4.687 1.00 43.06 125 ALA A CA 1
ATOM 1009 C C . ALA A 1 125 ? 13.357 -9.388 5.064 1.00 43.06 125 ALA A C 1
ATOM 1011 O O . ALA A 1 125 ? 13.718 -9.611 6.215 1.00 43.06 125 ALA A O 1
ATOM 1012 N N . LYS A 1 126 ? 13.549 -10.297 4.095 1.00 52.25 126 LYS A N 1
ATOM 1013 C CA . LYS A 1 126 ? 14.336 -11.535 4.208 1.00 52.25 126 LYS A CA 1
ATOM 1014 C C . LYS A 1 126 ? 15.605 -11.540 3.337 1.00 52.25 126 LYS A C 1
ATOM 1016 O O . LYS A 1 126 ? 15.813 -12.504 2.604 1.00 52.25 126 LYS A O 1
ATOM 1021 N N . GLY A 1 127 ? 16.401 -10.471 3.325 1.00 57.25 127 GLY A N 1
ATOM 1022 C CA . GLY A 1 127 ? 17.711 -10.443 2.653 1.00 57.25 127 GLY A CA 1
ATOM 1023 C C . GLY A 1 127 ? 17.630 -10.791 1.165 1.00 57.25 127 GLY A C 1
ATOM 1024 O O . GLY A 1 127 ? 18.030 -11.876 0.749 1.00 57.25 127 GLY A O 1
ATOM 1025 N N . LEU A 1 128 ? 17.003 -9.923 0.373 1.00 69.88 128 LEU A N 1
ATOM 1026 C CA . LEU A 1 128 ? 17.007 -10.063 -1.084 1.00 69.88 128 LEU A CA 1
ATOM 1027 C C . LEU A 1 128 ? 18.396 -9.695 -1.607 1.00 69.88 128 LEU A C 1
ATOM 1029 O O . LEU A 1 128 ? 18.838 -8.565 -1.409 1.00 69.88 128 LEU A O 1
ATOM 1033 N N . ASP A 1 129 ? 19.067 -10.648 -2.247 1.00 82.81 129 ASP A N 1
ATOM 1034 C CA . ASP A 1 129 ? 20.334 -10.387 -2.921 1.00 82.81 129 ASP A CA 1
ATOM 1035 C C . ASP A 1 129 ? 20.054 -9.978 -4.369 1.00 82.81 129 ASP A C 1
ATOM 1037 O O . ASP A 1 129 ? 19.351 -10.672 -5.112 1.00 82.81 129 ASP A O 1
ATOM 1041 N N . ILE A 1 130 ? 20.522 -8.783 -4.715 1.00 86.62 130 ILE A N 1
ATOM 1042 C CA . ILE A 1 130 ? 20.263 -8.125 -5.990 1.00 86.62 130 ILE A CA 1
ATOM 1043 C C . ILE A 1 130 ? 21.592 -7.593 -6.494 1.00 86.62 130 ILE A C 1
ATOM 1045 O O . ILE A 1 130 ? 22.181 -6.698 -5.880 1.00 86.62 130 ILE A O 1
ATOM 1049 N N . SER A 1 131 ? 22.026 -8.105 -7.639 1.00 88.94 131 SER A N 1
ATOM 1050 C CA . SER A 1 131 ? 23.142 -7.542 -8.384 1.00 88.94 131 SER A CA 1
ATOM 1051 C C . SER A 1 131 ? 22.592 -6.697 -9.529 1.00 88.94 131 SER A C 1
ATOM 1053 O O . SER A 1 131 ? 21.629 -7.069 -10.197 1.00 88.94 131 SER A O 1
ATOM 1055 N N . VAL A 1 132 ? 23.166 -5.513 -9.729 1.00 89.38 132 VAL A N 1
ATOM 1056 C CA . VAL A 1 132 ? 22.818 -4.614 -10.834 1.00 89.38 132 VAL A CA 1
ATOM 1057 C C . VAL A 1 132 ? 24.120 -4.128 -11.450 1.00 89.38 132 VAL A C 1
ATOM 1059 O O . VAL A 1 132 ? 25.073 -3.856 -10.719 1.00 89.38 132 VAL A O 1
ATOM 1062 N N . ASN A 1 133 ? 24.186 -4.022 -12.776 1.00 88.69 133 ASN A N 1
ATOM 1063 C CA . ASN A 1 133 ? 25.375 -3.512 -13.453 1.00 88.69 133 ASN A CA 1
ATOM 1064 C C . ASN A 1 133 ? 25.749 -2.109 -12.953 1.00 88.69 133 ASN A C 1
ATOM 1066 O O . ASN A 1 133 ? 24.899 -1.228 -12.848 1.00 88.69 133 ASN A O 1
ATOM 1070 N N . GLU A 1 134 ? 27.033 -1.886 -12.665 1.00 81.50 134 GLU A N 1
ATOM 1071 C CA . GLU A 1 134 ? 27.512 -0.589 -12.170 1.00 81.50 134 GLU A CA 1
ATOM 1072 C C . GLU A 1 134 ? 27.474 0.490 -13.255 1.00 81.50 134 GLU A C 1
ATOM 1074 O O . GLU A 1 134 ? 27.077 1.624 -12.989 1.00 81.50 134 GLU A O 1
ATOM 1079 N N . LEU A 1 135 ? 27.843 0.115 -14.482 1.00 85.69 135 LEU A N 1
ATOM 1080 C CA . LEU A 1 135 ? 27.912 1.003 -15.637 1.00 85.69 135 LEU A CA 1
ATOM 1081 C C . LEU A 1 135 ? 26.787 0.699 -16.625 1.00 85.69 135 LEU A C 1
ATOM 1083 O O . LEU A 1 135 ? 26.535 -0.462 -16.965 1.00 85.69 135 LEU A O 1
ATOM 1087 N N . LEU A 1 136 ? 26.140 1.757 -17.111 1.00 88.00 136 LEU A N 1
ATOM 1088 C CA . LEU A 1 136 ? 25.116 1.674 -18.147 1.00 88.00 136 LEU A CA 1
ATOM 1089 C C . LEU A 1 136 ? 25.791 1.439 -19.500 1.00 88.00 136 LEU A C 1
ATOM 1091 O O . LEU A 1 136 ? 26.504 2.302 -20.006 1.00 88.00 136 LEU A O 1
ATOM 1095 N N . ALA A 1 137 ? 25.570 0.265 -20.089 1.00 89.75 137 ALA A N 1
ATOM 1096 C CA . ALA A 1 137 ? 26.020 0.006 -21.451 1.00 89.75 137 ALA A CA 1
ATOM 1097 C C . ALA A 1 137 ? 25.118 0.747 -22.446 1.00 89.75 137 ALA A C 1
ATOM 1099 O O . ALA A 1 137 ? 23.912 0.861 -22.223 1.00 89.75 137 ALA A O 1
ATOM 1100 N N . GLU A 1 138 ? 25.684 1.203 -23.559 1.00 92.06 138 GLU A N 1
ATOM 1101 C CA . GLU A 1 138 ? 24.931 1.857 -24.630 1.00 92.06 138 GLU A CA 1
ATOM 1102 C C . GLU A 1 138 ? 24.734 0.909 -25.808 1.00 92.06 138 GLU A C 1
ATOM 1104 O O . GLU A 1 138 ? 25.659 0.216 -26.235 1.00 92.06 138 GLU A O 1
ATOM 1109 N N . VAL A 1 139 ? 23.521 0.889 -26.353 1.00 91.38 139 VAL A N 1
ATOM 1110 C CA . VAL A 1 139 ? 23.168 0.104 -27.537 1.00 91.38 139 VAL A CA 1
ATOM 1111 C C . VAL A 1 139 ? 22.336 0.946 -28.494 1.00 91.38 139 VAL A C 1
ATOM 1113 O O . VAL A 1 139 ? 21.580 1.822 -28.078 1.00 91.38 139 VAL A O 1
ATOM 1116 N N . HIS A 1 140 ? 22.460 0.671 -29.789 1.00 90.38 140 HIS A N 1
ATOM 1117 C CA . HIS A 1 140 ? 21.620 1.279 -30.815 1.00 90.38 140 HIS A CA 1
ATOM 1118 C C . HIS A 1 140 ? 20.576 0.266 -31.262 1.00 90.38 140 HIS A C 1
ATOM 1120 O O . HIS A 1 140 ? 20.915 -0.855 -31.640 1.00 90.38 140 HIS A O 1
ATOM 1126 N N . VAL A 1 141 ? 19.307 0.657 -31.195 1.00 89.38 141 VAL A N 1
ATOM 1127 C CA . VAL A 1 141 ? 18.173 -0.233 -31.451 1.00 89.38 141 VAL A CA 1
ATOM 1128 C C . VAL A 1 141 ? 17.248 0.406 -32.466 1.00 89.38 141 VAL A C 1
ATOM 1130 O O . VAL A 1 141 ? 16.922 1.584 -32.349 1.00 89.38 141 VAL A O 1
ATOM 1133 N N . GLU A 1 142 ? 16.790 -0.364 -33.449 1.00 88.25 142 GLU A N 1
ATOM 1134 C CA . GLU A 1 142 ? 15.766 0.103 -34.386 1.00 88.25 142 GLU A CA 1
ATOM 1135 C C . GLU A 1 142 ? 14.502 0.516 -33.625 1.00 88.25 142 GLU A C 1
ATOM 1137 O O . GLU A 1 142 ? 13.945 -0.256 -32.842 1.00 88.25 142 GLU A O 1
ATOM 1142 N N . LYS A 1 143 ? 14.009 1.728 -33.888 1.00 86.00 143 LYS A N 1
ATOM 1143 C CA . LYS A 1 143 ? 12.833 2.293 -33.216 1.00 86.00 143 LYS A CA 1
ATOM 1144 C C . LYS A 1 143 ? 11.606 1.380 -33.288 1.00 86.00 143 LYS A C 1
ATOM 1146 O O . LYS A 1 143 ? 10.834 1.333 -32.336 1.00 86.00 143 LYS A O 1
ATOM 1151 N N . SER A 1 144 ? 11.434 0.660 -34.396 1.00 85.75 144 SER A N 1
ATOM 1152 C CA . SER A 1 144 ? 10.340 -0.294 -34.626 1.00 85.75 144 SER A CA 1
ATOM 1153 C C . SER A 1 144 ? 10.390 -1.523 -33.712 1.00 85.75 144 SER A C 1
ATOM 1155 O O . SER A 1 144 ? 9.360 -2.155 -33.502 1.00 85.75 144 SER A O 1
ATOM 1157 N N . LYS A 1 145 ? 11.561 -1.854 -33.155 1.00 86.38 145 LYS A N 1
ATOM 1158 C CA . LYS A 1 145 ? 11.768 -2.991 -32.246 1.00 86.38 145 LYS A CA 1
ATOM 1159 C C . LYS A 1 145 ? 11.611 -2.613 -30.771 1.00 86.38 145 LYS A C 1
ATOM 1161 O O . LYS A 1 145 ? 11.648 -3.488 -29.912 1.00 86.38 145 LYS A O 1
ATOM 1166 N N . LEU A 1 146 ? 11.441 -1.326 -30.461 1.00 89.81 146 LEU A N 1
ATOM 1167 C CA . LEU A 1 146 ? 11.246 -0.858 -29.092 1.00 89.81 146 LEU A CA 1
ATOM 1168 C C . LEU A 1 146 ? 9.794 -1.054 -28.666 1.00 89.81 146 LEU A C 1
ATOM 1170 O O . LEU A 1 146 ? 8.915 -0.267 -29.019 1.00 89.81 146 LEU A O 1
ATOM 1174 N N . ARG A 1 147 ? 9.564 -2.075 -27.842 1.00 91.56 147 ARG A N 1
ATOM 1175 C CA . ARG A 1 147 ? 8.284 -2.303 -27.177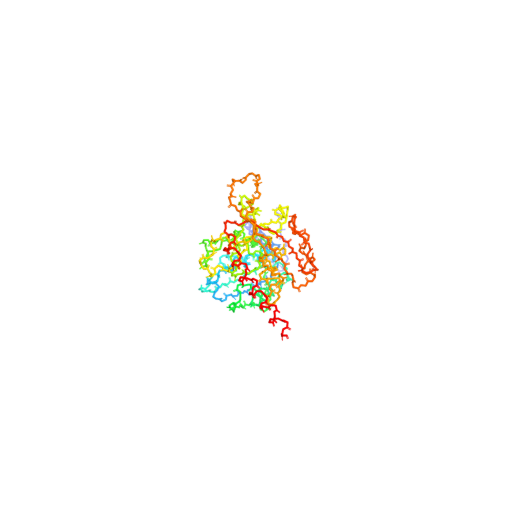 1.00 91.56 147 ARG A CA 1
ATOM 1176 C C . ARG A 1 147 ? 8.382 -1.885 -25.705 1.00 91.56 147 ARG A C 1
ATOM 1178 O O . ARG A 1 147 ? 9.293 -2.356 -25.021 1.00 91.56 147 ARG A O 1
ATOM 1185 N N . PRO A 1 148 ? 7.498 -0.998 -25.216 1.00 92.31 148 PRO A N 1
ATOM 1186 C CA . PRO A 1 148 ? 7.499 -0.600 -23.812 1.00 92.31 148 PRO A CA 1
ATOM 1187 C C . PRO A 1 148 ? 7.136 -1.788 -22.919 1.00 92.31 148 PRO A C 1
ATOM 1189 O O . PRO A 1 148 ? 6.320 -2.628 -23.302 1.00 92.31 148 PRO A O 1
ATOM 1192 N N . VAL A 1 149 ? 7.724 -1.851 -21.730 1.00 92.44 149 VAL A N 1
ATOM 1193 C CA . VAL A 1 149 ? 7.278 -2.772 -20.682 1.00 92.44 149 VAL A CA 1
ATOM 1194 C C . VAL A 1 149 ? 6.062 -2.155 -20.003 1.00 92.44 149 VAL A C 1
ATOM 1196 O O . VAL A 1 149 ? 6.137 -1.029 -19.524 1.00 92.44 149 VAL A O 1
ATOM 1199 N N . MET A 1 150 ? 4.959 -2.898 -19.959 1.00 87.94 150 MET A N 1
ATOM 1200 C CA . MET A 1 150 ? 3.725 -2.499 -19.282 1.00 87.94 150 MET A CA 1
ATOM 1201 C C . MET A 1 150 ? 3.400 -3.519 -18.199 1.00 87.94 150 MET A C 1
ATOM 1203 O O . MET A 1 150 ? 3.650 -4.713 -18.394 1.00 87.94 150 MET A O 1
ATOM 1207 N N . LEU A 1 151 ? 2.788 -3.096 -17.092 1.00 82.94 151 LEU A N 1
ATOM 1208 C CA . LEU A 1 151 ? 2.330 -4.024 -16.057 1.00 82.94 151 LEU A CA 1
ATOM 1209 C C . LEU A 1 151 ? 1.354 -5.069 -16.609 1.00 82.94 151 LEU A C 1
ATOM 1211 O O . LEU A 1 151 ? 1.400 -6.228 -16.207 1.00 82.94 151 LEU A O 1
ATOM 1215 N N . SER A 1 152 ? 0.522 -4.695 -17.581 1.00 81.12 152 SER A N 1
ATOM 1216 C CA . SER A 1 152 ? -0.418 -5.602 -18.252 1.00 81.12 152 SER A CA 1
ATOM 1217 C C . SER A 1 152 ? 0.251 -6.759 -19.005 1.00 81.12 152 SER A C 1
ATOM 1219 O O . SER A 1 152 ? -0.416 -7.738 -19.327 1.00 81.12 152 SER A O 1
ATOM 1221 N N . HIS A 1 153 ? 1.559 -6.684 -19.275 1.00 85.00 153 HIS A N 1
ATOM 1222 C CA . HIS A 1 153 ? 2.321 -7.791 -19.856 1.00 85.00 153 HIS A CA 1
ATOM 1223 C C . HIS A 1 153 ? 2.668 -8.883 -18.832 1.00 85.00 153 HIS A C 1
ATOM 1225 O O . HIS A 1 153 ? 3.115 -9.962 -19.219 1.00 85.00 153 HIS A O 1
ATOM 1231 N N . TYR A 1 154 ? 2.490 -8.626 -17.533 1.00 82.00 154 TYR A N 1
ATOM 1232 C CA . TYR A 1 154 ? 2.681 -9.635 -16.502 1.00 82.00 154 TYR A CA 1
ATOM 1233 C C . TYR A 1 154 ? 1.538 -10.656 -16.533 1.00 82.00 154 TYR A C 1
ATOM 1235 O O . TYR A 1 154 ? 0.385 -10.341 -16.234 1.00 82.00 154 TYR A O 1
ATOM 1243 N N . GLN A 1 155 ? 1.876 -11.908 -16.836 1.00 76.06 155 GLN A N 1
ATOM 1244 C CA . GLN A 1 155 ? 0.946 -13.030 -16.784 1.00 76.06 155 GLN A CA 1
ATOM 1245 C C . GLN A 1 155 ? 1.219 -13.896 -15.555 1.00 76.06 155 GLN A C 1
ATOM 1247 O O . GLN A 1 155 ? 2.226 -14.598 -15.470 1.00 76.06 155 GLN A O 1
ATOM 1252 N N . ALA A 1 156 ? 0.293 -13.876 -14.597 1.00 66.19 156 ALA A N 1
ATOM 1253 C CA . ALA A 1 156 ? 0.434 -14.617 -13.346 1.00 66.19 156 ALA A CA 1
ATOM 1254 C C . ALA A 1 156 ? 0.512 -16.143 -13.547 1.00 66.19 156 ALA A C 1
ATOM 1256 O O . ALA A 1 156 ? 1.185 -16.824 -12.778 1.00 66.19 156 ALA A O 1
ATOM 1257 N N . ALA A 1 157 ? -0.159 -16.666 -14.581 1.00 61.78 157 ALA A N 1
ATOM 1258 C CA . ALA A 1 157 ? -0.173 -18.089 -14.931 1.00 61.78 157 ALA A CA 1
ATOM 1259 C C . ALA A 1 157 ? 1.124 -18.570 -15.610 1.00 61.78 157 ALA A C 1
ATOM 1261 O O . ALA A 1 157 ? 1.426 -19.757 -15.563 1.00 61.78 157 ALA A O 1
ATOM 1262 N N . GLU A 1 158 ? 1.896 -17.656 -16.204 1.00 62.78 158 GLU A N 1
ATOM 1263 C CA . GLU A 1 158 ? 3.196 -17.927 -16.842 1.00 62.78 158 GLU A CA 1
ATOM 1264 C C . GLU A 1 158 ? 4.372 -17.600 -15.900 1.00 62.78 158 GLU A C 1
ATOM 1266 O O . GLU A 1 158 ? 5.526 -17.467 -16.319 1.00 62.78 158 GLU A O 1
ATOM 1271 N N . SER A 1 159 ? 4.086 -17.381 -14.614 1.00 58.59 159 SER A N 1
ATOM 1272 C CA . SER A 1 159 ? 5.100 -17.087 -13.611 1.00 58.59 159 SER A CA 1
ATOM 1273 C C . SER A 1 159 ? 5.424 -18.335 -12.810 1.00 58.59 159 SER A C 1
ATOM 1275 O O . SER A 1 159 ? 4.565 -18.867 -12.116 1.00 58.59 159 SER A O 1
ATOM 1277 N N . ASP A 1 160 ? 6.695 -18.738 -12.822 1.00 56.78 160 ASP A N 1
ATOM 1278 C CA . ASP A 1 160 ? 7.201 -19.831 -11.981 1.00 56.78 160 ASP A CA 1
ATOM 1279 C C . ASP A 1 160 ? 7.207 -19.475 -10.475 1.00 56.78 160 ASP A C 1
ATOM 1281 O O . ASP A 1 160 ? 7.511 -20.301 -9.615 1.00 56.78 160 ASP A O 1
ATOM 1285 N N . SER A 1 161 ? 6.861 -18.228 -10.138 1.00 51.38 161 SER A N 1
ATOM 1286 C CA . SER A 1 161 ? 6.676 -17.732 -8.773 1.00 51.38 161 SER A CA 1
ATOM 1287 C C . SER A 1 161 ? 5.251 -17.952 -8.251 1.00 51.38 161 SER A C 1
ATOM 1289 O O . SER A 1 161 ? 4.317 -17.979 -9.050 1.00 51.38 161 SER A O 1
ATOM 1291 N N . PRO A 1 162 ? 5.020 -17.951 -6.920 1.00 54.06 162 PRO A N 1
ATOM 1292 C CA . PRO A 1 162 ? 3.673 -17.982 -6.350 1.00 54.06 162 PRO A CA 1
ATOM 1293 C C . PRO A 1 162 ? 2.741 -16.956 -7.008 1.00 54.06 162 PRO A C 1
ATOM 1295 O O . PRO A 1 162 ? 3.088 -15.773 -7.085 1.00 54.06 162 PRO A O 1
ATOM 1298 N N . VAL A 1 163 ? 1.571 -17.420 -7.461 1.00 51.69 163 VAL A N 1
ATOM 1299 C CA . VAL A 1 163 ? 0.592 -16.624 -8.214 1.00 51.69 163 VAL A CA 1
ATOM 1300 C C . VAL A 1 163 ? 0.260 -15.335 -7.463 1.00 51.69 163 VAL A C 1
ATOM 1302 O O . VAL A 1 163 ? -0.101 -15.347 -6.280 1.00 51.69 163 VAL A O 1
ATOM 1305 N N . GLN A 1 164 ? 0.380 -14.220 -8.172 1.00 54.78 164 GLN A N 1
ATOM 1306 C CA . GLN A 1 164 ? -0.100 -12.919 -7.742 1.00 54.78 164 GLN A CA 1
ATOM 1307 C C . GLN A 1 164 ? -1.016 -12.391 -8.838 1.00 54.78 164 GLN A C 1
ATOM 1309 O O . GLN A 1 164 ? -0.604 -12.262 -9.984 1.00 54.78 164 GLN A O 1
ATOM 1314 N N . THR A 1 165 ? -2.276 -12.147 -8.513 1.00 49.16 165 THR A N 1
ATOM 1315 C CA . THR A 1 165 ? -3.224 -11.545 -9.457 1.00 49.16 165 THR A CA 1
ATOM 1316 C C . THR A 1 165 ? -2.949 -10.043 -9.590 1.00 49.16 165 THR A C 1
ATOM 1318 O O . THR A 1 165 ? -2.347 -9.446 -8.700 1.00 49.16 165 THR A O 1
ATOM 1321 N N . LEU A 1 166 ? -3.394 -9.397 -10.674 1.00 43.94 166 LEU A N 1
ATOM 1322 C CA . LEU A 1 166 ? -3.318 -7.930 -10.782 1.00 43.94 166 LEU A CA 1
ATOM 1323 C C . LEU A 1 166 ? -4.055 -7.239 -9.618 1.00 43.94 166 LEU A C 1
ATOM 1325 O O . LEU A 1 166 ? -3.567 -6.239 -9.112 1.00 43.94 166 LEU A O 1
ATOM 1329 N N . ALA A 1 167 ? -5.129 -7.838 -9.092 1.00 41.78 167 ALA A N 1
ATOM 1330 C CA . ALA A 1 167 ? -5.812 -7.366 -7.883 1.00 41.78 167 ALA A CA 1
ATOM 1331 C C . ALA A 1 167 ? -4.923 -7.438 -6.622 1.00 41.78 167 ALA A C 1
ATOM 1333 O O . ALA A 1 167 ? -4.925 -6.525 -5.799 1.00 41.78 167 ALA A O 1
ATOM 1334 N N . ASP A 1 168 ? -4.092 -8.480 -6.494 1.00 45.03 168 ASP A N 1
ATOM 1335 C CA . ASP A 1 168 ? -3.069 -8.569 -5.440 1.00 45.03 168 ASP A CA 1
ATOM 1336 C C . ASP A 1 168 ? -1.929 -7.556 -5.635 1.00 45.03 168 ASP A C 1
ATOM 1338 O O . ASP A 1 168 ? -1.062 -7.456 -4.768 1.00 45.03 168 ASP A O 1
ATOM 1342 N N . PHE A 1 169 ? -1.855 -6.889 -6.790 1.00 41.03 169 PHE A N 1
ATOM 1343 C CA . PHE A 1 169 ? -0.797 -5.961 -7.174 1.00 41.03 169 PHE A CA 1
ATOM 1344 C C . PHE A 1 169 ? -1.249 -4.495 -7.120 1.00 41.03 169 PHE A C 1
ATOM 1346 O O . PHE A 1 169 ? -0.521 -3.638 -6.623 1.00 41.03 169 PHE A O 1
ATOM 1353 N N . GLU A 1 170 ? -2.478 -4.213 -7.542 1.00 43.06 170 GLU A N 1
ATOM 1354 C CA . GLU A 1 170 ? -3.170 -2.939 -7.326 1.00 43.06 170 GLU A CA 1
ATOM 1355 C C . GLU A 1 170 ? -3.405 -2.716 -5.826 1.00 43.06 170 GLU A C 1
ATOM 1357 O O . GLU A 1 170 ? -3.084 -1.647 -5.311 1.00 43.06 170 GLU A O 1
ATOM 1362 N N . GLY A 1 171 ? -3.742 -3.777 -5.079 1.00 38.31 171 GLY A N 1
ATOM 1363 C CA . GLY A 1 171 ? -3.692 -3.777 -3.611 1.00 38.31 171 GLY A CA 1
ATOM 1364 C C . GLY A 1 171 ? -2.274 -3.686 -3.013 1.00 38.31 171 GLY A C 1
ATOM 1365 O O . GLY A 1 171 ? -2.129 -3.538 -1.804 1.00 38.31 171 GLY A O 1
ATOM 1366 N N . CYS A 1 172 ? -1.222 -3.767 -3.841 1.00 35.34 172 CYS A N 1
ATOM 1367 C CA . CYS A 1 172 ? 0.203 -3.705 -3.475 1.00 35.34 172 CYS A CA 1
ATOM 1368 C C . CYS A 1 172 ? 0.866 -2.374 -3.866 1.00 35.34 172 CYS A C 1
ATOM 1370 O O . CYS A 1 172 ? 2.058 -2.180 -3.624 1.00 35.34 172 CYS A O 1
ATOM 1372 N N . ALA A 1 173 ? 0.116 -1.420 -4.439 1.00 37.53 173 ALA A N 1
ATOM 1373 C CA . ALA A 1 173 ? 0.595 -0.046 -4.616 1.00 37.53 173 ALA A CA 1
ATOM 1374 C C . ALA A 1 173 ? 0.873 0.659 -3.281 1.00 37.53 173 ALA A C 1
ATOM 1376 O O . ALA A 1 173 ? 1.482 1.726 -3.260 1.00 37.53 173 ALA A O 1
ATOM 1377 N N . SER A 1 174 ? 0.499 0.025 -2.175 1.00 32.00 174 SER A N 1
ATOM 1378 C CA . SER A 1 174 ? 0.991 0.369 -0.867 1.00 32.00 174 SER A CA 1
ATOM 1379 C C . SER A 1 174 ? 1.707 -0.799 -0.214 1.00 32.00 174 SER A C 1
ATOM 1381 O O . SER A 1 174 ? 1.229 -1.928 -0.181 1.00 32.00 174 SER A O 1
ATOM 1383 N N . SER A 1 175 ? 2.896 -0.487 0.273 1.00 31.56 175 SER A N 1
ATOM 1384 C CA . SER A 1 175 ? 3.824 -1.340 0.992 1.00 31.56 175 SER A CA 1
ATOM 1385 C C . SER A 1 175 ? 3.158 -2.299 1.990 1.00 31.56 175 SER A C 1
ATOM 1387 O O . SER A 1 175 ? 2.170 -1.947 2.620 1.00 31.56 175 SER A O 1
ATOM 1389 N N . ILE A 1 176 ? 3.820 -3.449 2.197 1.00 38.53 176 ILE A N 1
ATOM 1390 C CA . ILE A 1 176 ? 3.757 -4.387 3.346 1.00 38.53 176 ILE A CA 1
ATOM 1391 C C . ILE A 1 176 ? 3.271 -5.790 2.985 1.00 38.53 176 ILE A C 1
ATOM 1393 O O . ILE A 1 176 ? 2.163 -6.245 3.268 1.00 38.53 176 ILE A O 1
ATOM 1397 N N . SER A 1 177 ? 4.210 -6.552 2.430 1.00 33.75 177 SER A N 1
ATOM 1398 C CA . SER A 1 177 ? 4.140 -8.003 2.348 1.00 33.75 177 SER A CA 1
ATOM 1399 C C . SER A 1 177 ? 4.280 -8.631 3.734 1.00 33.75 177 SER A C 1
ATOM 1401 O O . SER A 1 177 ? 5.374 -8.971 4.176 1.00 33.75 177 SER A O 1
ATOM 1403 N N . ASN A 1 178 ? 3.145 -8.712 4.419 1.00 35.59 178 ASN A N 1
ATOM 1404 C CA . ASN A 1 178 ? 2.753 -9.685 5.450 1.00 35.59 178 ASN A CA 1
ATOM 1405 C C . ASN A 1 178 ? 1.343 -9.365 5.973 1.00 35.59 178 ASN A C 1
ATOM 1407 O O . ASN A 1 178 ? 0.724 -10.203 6.631 1.00 35.59 178 ASN A O 1
ATOM 1411 N N . ILE A 1 179 ? 0.801 -8.194 5.632 1.00 44.25 179 ILE A N 1
ATOM 1412 C CA . ILE A 1 179 ? -0.596 -7.853 5.852 1.00 44.25 179 ILE A CA 1
ATOM 1413 C C . ILE A 1 179 ? -1.298 -8.139 4.531 1.00 44.25 179 ILE A C 1
ATOM 1415 O O . ILE A 1 179 ? -1.221 -7.371 3.583 1.00 44.25 179 ILE A O 1
ATOM 1419 N N . SER A 1 180 ? -1.947 -9.297 4.416 1.00 47.62 180 SER A N 1
ATOM 1420 C CA . SER A 1 180 ? -2.933 -9.485 3.350 1.00 47.62 180 SER A CA 1
ATOM 1421 C C . SER A 1 180 ? -4.095 -8.533 3.641 1.00 47.62 180 SER A C 1
ATOM 1423 O O . SER A 1 180 ? -5.028 -8.905 4.364 1.00 47.62 180 SER A O 1
ATOM 1425 N N . VAL A 1 181 ? -3.987 -7.297 3.167 1.00 55.97 181 VAL A N 1
ATOM 1426 C CA . VAL A 1 181 ? -5.033 -6.294 3.309 1.00 55.97 181 VAL A CA 1
ATOM 1427 C C . VAL A 1 181 ? -6.185 -6.729 2.419 1.00 55.97 181 VAL A C 1
ATOM 1429 O O . VAL A 1 181 ? -5.986 -7.091 1.264 1.00 55.97 181 VAL A O 1
ATOM 1432 N N . SER A 1 182 ? -7.387 -6.818 2.974 1.00 71.31 182 SER A N 1
ATOM 1433 C CA . SER A 1 182 ? -8.562 -7.246 2.214 1.00 71.31 182 SER A CA 1
ATOM 1434 C C . SER A 1 182 ? -9.446 -6.030 1.996 1.00 71.31 182 SER A C 1
ATOM 1436 O O . SER A 1 182 ? -9.911 -5.447 2.970 1.00 71.31 182 SER A O 1
ATOM 1438 N N . ILE A 1 183 ? -9.660 -5.640 0.741 1.00 77.19 183 ILE A N 1
ATOM 1439 C CA . ILE A 1 183 ? -10.597 -4.566 0.398 1.00 77.19 183 ILE A CA 1
ATOM 1440 C C . ILE A 1 183 ? -12.009 -5.047 0.752 1.00 77.19 183 ILE A C 1
ATOM 1442 O O . ILE A 1 183 ? -12.379 -6.197 0.490 1.00 77.19 183 ILE A O 1
ATOM 1446 N N . ALA A 1 184 ? -12.782 -4.198 1.417 1.00 78.56 184 ALA A N 1
ATOM 1447 C CA . ALA A 1 184 ? -14.190 -4.449 1.664 1.00 78.56 184 ALA A CA 1
ATOM 1448 C C . ALA A 1 184 ? -15.016 -3.920 0.485 1.00 78.56 184 ALA A C 1
ATOM 1450 O O . ALA A 1 184 ? -14.708 -2.881 -0.089 1.00 78.56 184 ALA A O 1
ATOM 1451 N N . SER A 1 185 ? -16.086 -4.620 0.111 1.00 81.44 185 SER A N 1
ATOM 1452 C CA . SER A 1 185 ? -17.042 -4.035 -0.832 1.00 81.44 185 SER A CA 1
ATOM 1453 C C . SER A 1 185 ? -17.815 -2.922 -0.127 1.00 81.44 185 SER A C 1
ATOM 1455 O O . SER A 1 185 ? -18.238 -3.106 1.012 1.00 81.44 185 SER A O 1
ATOM 1457 N N . LEU A 1 186 ? -18.093 -1.806 -0.803 1.00 78.75 186 LEU A N 1
ATOM 1458 C CA . LEU A 1 186 ? -19.021 -0.786 -0.288 1.00 78.75 186 LEU A CA 1
ATOM 1459 C C . LEU A 1 186 ? -20.428 -1.348 -0.028 1.00 78.75 186 LEU A C 1
ATOM 1461 O O . LEU A 1 186 ? -21.165 -0.826 0.804 1.00 78.75 186 LEU A O 1
ATOM 1465 N N . SER A 1 187 ? -20.787 -2.436 -0.715 1.00 79.31 187 SER A N 1
ATOM 1466 C CA . SER A 1 187 ? -22.037 -3.165 -0.492 1.00 79.31 187 SER A CA 1
ATOM 1467 C C . SER A 1 187 ? -21.994 -4.106 0.719 1.00 79.31 187 SER A C 1
ATOM 1469 O O . SER A 1 187 ? -23.022 -4.680 1.068 1.00 79.31 187 SER A O 1
ATOM 1471 N N . ASP A 1 188 ? -20.822 -4.333 1.324 1.00 84.12 188 ASP A N 1
ATOM 1472 C CA . ASP A 1 188 ? -20.670 -5.174 2.513 1.00 84.12 188 ASP A CA 1
ATOM 1473 C C . ASP A 1 188 ? -21.184 -4.393 3.738 1.00 84.12 188 ASP A C 1
ATOM 1475 O O . ASP A 1 188 ? -20.642 -3.327 4.054 1.00 84.12 188 ASP A O 1
ATOM 1479 N N . PRO A 1 189 ? -22.196 -4.900 4.471 1.00 84.12 189 PRO A N 1
ATOM 1480 C CA . PRO A 1 189 ? -22.717 -4.240 5.667 1.00 84.12 189 PRO A CA 1
ATOM 1481 C C . PRO A 1 189 ? -21.637 -3.887 6.696 1.00 84.12 189 PRO A C 1
ATOM 1483 O O . PRO A 1 189 ? -21.789 -2.926 7.451 1.00 84.12 189 PRO A O 1
ATOM 1486 N N . ILE A 1 190 ? -20.530 -4.639 6.729 1.00 88.00 190 ILE A N 1
ATOM 1487 C CA . ILE A 1 190 ? -19.420 -4.384 7.650 1.00 88.00 190 ILE A CA 1
ATOM 1488 C C . ILE A 1 190 ? -18.844 -2.967 7.506 1.00 88.00 190 ILE A C 1
ATOM 1490 O O . ILE A 1 190 ? -18.463 -2.374 8.514 1.00 88.00 190 ILE A O 1
ATOM 1494 N N . CYS A 1 191 ? -18.849 -2.396 6.294 1.00 87.50 191 CYS A N 1
ATOM 1495 C CA . CYS A 1 191 ? -18.362 -1.042 6.020 1.00 87.50 191 CYS A CA 1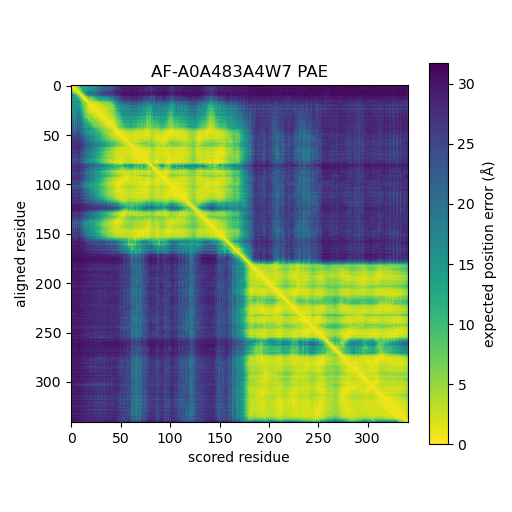
ATOM 1496 C C . CYS A 1 191 ? -19.156 0.017 6.781 1.00 87.50 191 CYS A C 1
ATOM 1498 O O . CYS A 1 191 ? -18.589 0.985 7.273 1.00 87.50 191 CYS A O 1
ATOM 1500 N N . GLN A 1 192 ? -20.462 -0.185 6.932 1.00 86.00 192 GLN A N 1
ATOM 1501 C CA . GLN A 1 192 ? -21.339 0.782 7.590 1.00 86.00 192 GLN A CA 1
ATOM 1502 C C . GLN A 1 192 ? -21.310 0.619 9.112 1.00 86.00 192 GLN A C 1
ATOM 1504 O O . GLN A 1 192 ? -21.289 1.596 9.859 1.00 86.00 192 GLN A O 1
ATOM 1509 N N . PHE A 1 193 ? -21.253 -0.627 9.586 1.00 90.19 193 PHE A N 1
ATOM 1510 C CA . PHE A 1 193 ? -21.292 -0.927 11.015 1.00 90.19 193 PHE A CA 1
ATOM 1511 C C . PHE A 1 193 ? -19.938 -0.754 11.718 1.00 90.19 193 PHE A C 1
ATOM 1513 O O . PHE A 1 193 ? -19.905 -0.364 12.884 1.00 90.19 193 PHE A O 1
ATOM 1520 N N . GLN A 1 194 ? -18.826 -1.046 11.041 1.00 93.25 194 GLN A N 1
ATOM 1521 C CA . GLN A 1 194 ? -17.503 -1.181 11.670 1.00 93.25 194 GLN A CA 1
ATOM 1522 C C . GLN A 1 194 ? -16.482 -0.149 11.168 1.00 93.25 194 GLN A C 1
ATOM 1524 O O . GLN A 1 194 ? -15.296 -0.271 11.479 1.00 93.25 194 GLN A O 1
ATOM 1529 N N . SER A 1 195 ? -16.927 0.871 10.423 1.00 92.81 195 SER A N 1
ATOM 1530 C CA . SER A 1 195 ? -16.084 2.014 10.057 1.00 92.81 195 SER A CA 1
ATOM 1531 C C . SER A 1 195 ? -15.910 2.994 11.213 1.00 92.81 195 SER A C 1
ATOM 1533 O O . SER A 1 195 ? -16.853 3.291 11.956 1.00 92.81 195 SER A O 1
ATOM 1535 N N . ILE A 1 196 ? -14.694 3.519 11.317 1.00 91.31 196 ILE A N 1
ATOM 1536 C CA . ILE A 1 196 ? -14.308 4.624 12.202 1.00 91.31 196 ILE A CA 1
ATOM 1537 C C . ILE A 1 196 ? -14.377 5.969 11.460 1.00 91.31 196 ILE A C 1
ATOM 1539 O O . ILE A 1 196 ? -14.606 7.017 12.067 1.00 91.31 196 ILE A O 1
ATOM 1543 N N . GLU A 1 197 ? -14.225 5.936 10.140 1.00 91.62 197 GLU A N 1
ATOM 1544 C CA . GLU A 1 197 ? -14.250 7.108 9.275 1.00 91.62 197 GLU A CA 1
ATOM 1545 C C . GLU A 1 197 ? -15.640 7.382 8.704 1.00 91.62 197 GLU A C 1
ATOM 1547 O O . GLU A 1 197 ? -16.504 6.498 8.624 1.00 91.62 197 GLU A O 1
ATOM 1552 N N . LYS A 1 198 ? -15.832 8.638 8.304 1.00 88.56 198 LYS A N 1
ATOM 1553 C CA . LYS A 1 198 ? -16.998 9.137 7.580 1.00 88.56 198 LYS A CA 1
ATOM 1554 C C . LYS A 1 198 ? -17.274 8.295 6.330 1.00 88.56 198 LYS A C 1
ATOM 1556 O O . LYS A 1 198 ? -16.349 8.084 5.543 1.00 88.56 198 LYS A O 1
ATOM 1561 N N . PRO A 1 199 ? -18.522 7.849 6.099 1.00 84.62 199 PRO A N 1
ATOM 1562 C CA . PRO A 1 199 ? -18.877 7.102 4.893 1.00 84.62 199 PRO A CA 1
ATOM 1563 C C . PRO A 1 199 ? -18.501 7.817 3.587 1.00 84.62 199 PRO A C 1
ATOM 1565 O O . PRO A 1 199 ? -18.158 7.161 2.607 1.00 84.62 199 PRO A O 1
ATOM 1568 N N . GLU A 1 200 ? -18.529 9.153 3.576 1.00 82.94 200 GLU A N 1
ATOM 1569 C CA . GLU A 1 200 ? -18.211 9.999 2.420 1.00 82.94 200 GLU A CA 1
ATOM 1570 C C . GLU A 1 200 ? -16.777 9.793 1.924 1.00 82.94 200 GLU A C 1
ATOM 1572 O O . GLU A 1 200 ? -16.519 9.888 0.727 1.00 82.94 200 GLU A O 1
ATOM 1577 N N . ILE A 1 201 ? -15.847 9.450 2.819 1.00 77.94 201 ILE A N 1
ATOM 1578 C CA . ILE A 1 201 ? -14.446 9.210 2.457 1.00 77.94 201 ILE A CA 1
ATOM 1579 C C . ILE A 1 201 ? -14.323 8.010 1.520 1.00 77.94 201 ILE A C 1
ATOM 1581 O O . ILE A 1 201 ? -13.487 8.007 0.614 1.00 77.94 201 ILE A O 1
ATOM 1585 N N . PHE A 1 202 ? -15.192 7.011 1.678 1.00 77.56 202 PHE A N 1
ATOM 1586 C CA . PHE A 1 202 ? -15.153 5.817 0.843 1.00 77.56 202 PHE A CA 1
ATOM 1587 C C . PHE A 1 202 ? -15.744 6.020 -0.560 1.00 77.56 202 PHE A C 1
ATOM 1589 O O . PHE A 1 202 ? -15.783 5.085 -1.356 1.00 77.56 202 PHE A O 1
ATOM 1596 N N . GLN A 1 203 ? -16.196 7.235 -0.891 1.00 73.25 203 GLN A N 1
ATOM 1597 C CA . GLN A 1 203 ? -16.554 7.600 -2.265 1.00 73.25 203 GLN A CA 1
ATOM 1598 C C . GLN A 1 203 ? -15.310 7.885 -3.116 1.00 73.25 203 GLN A C 1
ATOM 1600 O O . GLN A 1 203 ? -15.329 7.670 -4.325 1.00 73.25 203 GLN A O 1
ATOM 1605 N N . SER A 1 204 ? -14.231 8.361 -2.487 1.00 65.12 204 SER A N 1
ATOM 1606 C CA . SER A 1 204 ? -12.955 8.681 -3.140 1.00 65.12 204 SER A CA 1
ATOM 1607 C C . SER A 1 204 ? -11.825 7.705 -2.804 1.00 65.12 204 SER A C 1
ATOM 1609 O O . SER A 1 204 ? -10.782 7.744 -3.451 1.00 65.12 204 SER A O 1
ATOM 1611 N N . CYS A 1 205 ? -12.014 6.850 -1.795 1.00 70.50 205 CYS A N 1
ATOM 1612 C CA . CYS A 1 205 ? -11.009 5.918 -1.290 1.00 70.50 205 CYS A CA 1
ATOM 1613 C C . CYS A 1 205 ? -11.604 4.520 -1.094 1.00 70.50 205 CYS A C 1
ATOM 1615 O O . CYS A 1 205 ? -12.766 4.371 -0.728 1.00 70.50 205 CYS A O 1
ATOM 1617 N N . GLU A 1 206 ? -10.796 3.477 -1.260 1.00 77.00 206 GLU A N 1
ATOM 1618 C CA . GLU A 1 206 ? -11.242 2.112 -0.975 1.00 77.00 206 GLU A CA 1
ATOM 1619 C C . GLU A 1 206 ? -11.320 1.850 0.542 1.00 77.00 206 GLU A C 1
ATOM 1621 O O . GLU A 1 206 ? -10.412 2.247 1.285 1.00 77.00 206 GLU A O 1
ATOM 1626 N N . PRO A 1 207 ? -12.369 1.162 1.032 1.00 81.81 207 PRO A N 1
ATOM 1627 C CA . PRO A 1 207 ? -12.430 0.708 2.415 1.00 81.81 207 PRO A CA 1
ATOM 1628 C C . PRO A 1 207 ? -11.624 -0.584 2.592 1.00 81.81 207 PRO A C 1
ATOM 1630 O O . PRO A 1 207 ? -11.816 -1.571 1.878 1.00 81.81 207 PRO A O 1
ATOM 1633 N N . TYR A 1 208 ? -10.758 -0.623 3.601 1.00 84.94 208 TYR A N 1
ATOM 1634 C CA . TYR A 1 208 ? -9.922 -1.781 3.904 1.00 84.94 208 TYR A CA 1
ATOM 1635 C C . TYR A 1 208 ? -10.347 -2.454 5.207 1.00 84.94 208 TYR A C 1
ATOM 1637 O O . TYR A 1 208 ? -10.631 -1.800 6.213 1.00 84.94 208 TYR A O 1
ATOM 1645 N N . LYS A 1 209 ? -10.347 -3.790 5.196 1.00 88.31 209 LYS A N 1
ATOM 1646 C CA . LYS A 1 209 ? -10.515 -4.627 6.387 1.00 88.31 209 LYS A CA 1
ATOM 1647 C C . LYS A 1 209 ? -9.218 -4.600 7.192 1.00 88.31 209 LYS A C 1
ATOM 1649 O O . LYS A 1 209 ? -8.202 -5.137 6.749 1.00 88.31 209 LYS A O 1
ATOM 1654 N N . MET A 1 210 ? -9.278 -3.982 8.365 1.00 89.19 210 MET A N 1
ATOM 1655 C CA . MET A 1 210 ? -8.195 -3.906 9.342 1.00 89.19 210 MET A CA 1
ATOM 1656 C C . MET A 1 210 ? -8.403 -4.990 10.393 1.00 89.19 210 MET A C 1
ATOM 1658 O O . MET A 1 210 ? -9.380 -4.964 11.144 1.00 89.19 210 MET A O 1
ATOM 1662 N N . HIS A 1 211 ? -7.497 -5.963 10.436 1.00 88.19 211 HIS A N 1
ATOM 1663 C CA . HIS A 1 211 ? -7.537 -7.033 11.428 1.00 88.19 211 HIS A CA 1
ATOM 1664 C C . HIS A 1 211 ? -6.977 -6.540 12.760 1.00 88.19 211 HIS A C 1
ATOM 1666 O O . HIS A 1 211 ? -5.801 -6.208 12.847 1.00 88.19 211 HIS A O 1
ATOM 1672 N N . ILE A 1 212 ? -7.793 -6.567 13.813 1.00 92.00 212 ILE A N 1
ATOM 1673 C CA . ILE A 1 212 ? -7.377 -6.156 15.163 1.00 92.00 212 ILE A CA 1
ATOM 1674 C C . ILE A 1 212 ? -6.277 -7.099 15.677 1.00 92.00 212 ILE A C 1
ATOM 1676 O O . ILE A 1 212 ? -5.183 -6.673 16.044 1.00 92.00 212 ILE A O 1
ATOM 1680 N N . LYS A 1 213 ? -6.546 -8.410 15.650 1.00 85.38 213 LYS A N 1
ATOM 1681 C CA . LYS A 1 213 ? -5.557 -9.477 15.831 1.00 85.38 213 LYS A CA 1
ATOM 1682 C C . LYS A 1 213 ? -5.073 -9.963 14.460 1.00 85.38 213 LYS A C 1
ATOM 1684 O O . LYS A 1 213 ? -5.907 -10.337 13.629 1.00 85.38 213 LYS A O 1
ATOM 1689 N N . PRO A 1 214 ? -3.751 -10.069 14.231 1.00 75.94 214 PRO A N 1
ATOM 1690 C CA . PRO A 1 214 ? -3.204 -10.500 12.947 1.00 75.94 214 PRO A CA 1
ATOM 1691 C C . PRO A 1 214 ? -3.693 -11.887 12.506 1.00 75.94 214 PRO A C 1
ATOM 1693 O O . PRO A 1 214 ? -3.909 -12.779 13.330 1.00 75.94 214 PRO A O 1
ATOM 1696 N N . LYS A 1 215 ? -3.745 -12.138 11.191 1.00 70.75 215 LYS A N 1
ATOM 1697 C CA . LYS A 1 215 ? -4.219 -13.419 10.615 1.00 70.75 215 LYS A CA 1
ATOM 1698 C C . LYS A 1 215 ? -3.447 -14.668 11.069 1.00 70.75 215 LYS A C 1
ATOM 1700 O O . LYS A 1 215 ? -3.952 -15.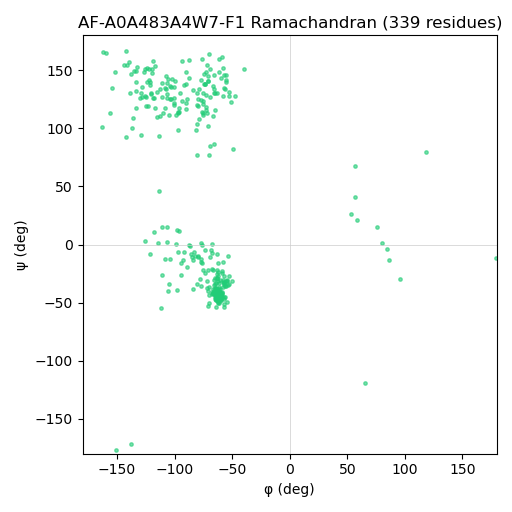780 10.914 1.00 70.75 215 LYS A O 1
ATOM 1705 N N . ARG A 1 216 ? -2.261 -14.518 11.680 1.00 72.19 216 ARG A N 1
ATOM 1706 C CA . ARG A 1 216 ? -1.543 -15.629 12.343 1.00 72.19 216 ARG A CA 1
ATOM 1707 C C . ARG A 1 216 ? -2.389 -16.296 13.435 1.00 72.19 216 ARG A C 1
ATOM 1709 O O . ARG A 1 216 ? -2.255 -17.494 13.675 1.00 72.19 216 ARG A O 1
ATOM 1716 N N . PHE A 1 217 ? -3.318 -15.552 14.036 1.00 74.75 217 PHE A N 1
ATOM 1717 C CA . PHE A 1 217 ? -4.332 -16.080 14.938 1.00 74.75 217 PHE A CA 1
ATOM 1718 C C . PHE A 1 217 ? -5.491 -16.690 14.136 1.00 74.75 217 PHE A C 1
ATOM 1720 O O . PHE A 1 217 ? -6.567 -16.108 14.015 1.00 74.75 217 PHE A O 1
ATOM 1727 N N . LYS A 1 218 ? -5.281 -17.901 13.597 1.00 75.12 218 LYS A N 1
ATOM 1728 C CA . LYS A 1 218 ? -6.243 -18.594 12.712 1.00 75.12 218 LYS A CA 1
ATOM 1729 C C . LYS A 1 218 ? -7.678 -18.651 13.259 1.00 75.12 218 LYS A C 1
ATOM 1731 O O . LYS A 1 218 ? -8.618 -18.600 12.478 1.00 75.12 218 LYS A O 1
ATOM 1736 N N . LYS A 1 219 ? -7.849 -18.710 14.588 1.00 78.12 219 LYS A N 1
ATOM 1737 C CA . LYS A 1 219 ? -9.161 -18.748 15.265 1.00 78.12 219 LYS A CA 1
ATOM 1738 C C . LYS A 1 219 ? -10.020 -17.491 15.053 1.00 78.12 219 LYS A C 1
ATOM 1740 O O . LYS A 1 219 ? -11.229 -17.566 15.236 1.00 78.12 219 LYS A O 1
ATOM 1745 N N . VAL A 1 220 ? -9.408 -16.356 14.713 1.00 79.50 220 VAL A N 1
ATOM 1746 C CA . VAL A 1 220 ? -10.086 -15.051 14.566 1.00 79.50 220 VAL A CA 1
ATOM 1747 C C . VAL A 1 220 ? -9.842 -14.402 13.199 1.00 79.50 220 VAL A C 1
ATOM 1749 O O . VAL A 1 220 ? -10.297 -13.292 12.946 1.00 79.50 220 VAL A O 1
ATOM 1752 N N . ALA A 1 221 ? -9.133 -15.078 12.289 1.00 73.50 221 ALA A N 1
ATOM 1753 C CA . ALA A 1 221 ? -8.734 -14.508 10.999 1.00 73.50 221 ALA A CA 1
ATOM 1754 C C . ALA A 1 221 ? -9.924 -14.185 10.072 1.00 73.50 221 ALA A C 1
ATOM 1756 O O . ALA A 1 221 ? -9.836 -13.265 9.258 1.00 73.50 221 ALA A O 1
ATOM 1757 N N . SER A 1 222 ? -11.023 -14.930 10.205 1.00 80.12 222 SER A N 1
ATOM 1758 C CA . SER A 1 222 ? -12.261 -14.775 9.431 1.00 80.12 222 SER A CA 1
ATOM 1759 C C . SER A 1 222 ? -13.437 -14.262 10.271 1.00 80.12 222 SER A C 1
ATOM 1761 O O . SER A 1 222 ? -14.583 -14.427 9.868 1.00 80.12 222 SER A O 1
ATOM 1763 N N . ASP A 1 223 ? -13.177 -13.726 11.465 1.00 86.81 223 ASP A N 1
ATOM 1764 C CA . ASP A 1 223 ? -14.224 -13.252 12.369 1.00 86.81 223 ASP A CA 1
ATOM 1765 C C . ASP A 1 223 ? -14.490 -11.758 12.167 1.00 86.81 223 ASP A C 1
ATOM 1767 O O . ASP A 1 223 ? -13.582 -10.945 12.334 1.00 86.81 223 ASP A O 1
ATOM 1771 N N . ASP A 1 224 ? -15.740 -11.394 11.875 1.00 89.38 224 ASP A N 1
ATOM 1772 C CA . ASP A 1 224 ? -16.179 -9.998 11.759 1.00 89.38 224 ASP A CA 1
ATOM 1773 C C . ASP A 1 224 ? -15.874 -9.185 13.031 1.00 89.38 224 ASP A C 1
ATOM 1775 O O . ASP A 1 224 ? -15.559 -8.003 12.942 1.00 89.38 224 ASP A O 1
ATOM 1779 N N . ASN A 1 225 ? -15.893 -9.808 14.217 1.00 91.56 225 ASN A N 1
ATOM 1780 C CA . ASN A 1 225 ? -15.570 -9.145 15.492 1.00 91.56 225 ASN A CA 1
ATOM 1781 C C . ASN A 1 225 ? -14.056 -8.926 15.687 1.00 91.56 225 ASN A C 1
ATOM 1783 O O . ASN A 1 225 ? -13.617 -8.425 16.719 1.00 91.56 225 ASN A O 1
ATOM 1787 N N . ASN A 1 226 ? -13.233 -9.341 14.726 1.00 92.31 226 ASN A N 1
ATOM 1788 C CA . ASN A 1 226 ? -11.802 -9.057 14.670 1.00 92.31 226 ASN A CA 1
ATOM 1789 C C . ASN A 1 226 ? -11.474 -8.007 13.593 1.00 92.31 226 ASN A C 1
ATOM 1791 O O . ASN A 1 226 ? -10.317 -7.878 13.191 1.00 92.31 226 ASN A O 1
ATOM 1795 N N . LEU A 1 227 ? -12.484 -7.292 13.091 1.00 92.44 227 LEU A N 1
ATOM 1796 C CA . LEU A 1 227 ? -12.339 -6.351 11.990 1.00 92.44 227 LEU A CA 1
ATOM 1797 C C . LEU A 1 227 ? -12.771 -4.939 12.379 1.00 92.44 227 LEU A C 1
ATOM 1799 O O . LEU A 1 227 ? -13.806 -4.719 13.007 1.00 92.44 227 LEU A O 1
ATOM 1803 N N . LEU A 1 228 ? -12.000 -3.974 11.906 1.00 93.75 228 LEU A N 1
ATOM 1804 C CA . LEU A 1 228 ? -12.402 -2.584 11.752 1.00 93.75 228 LEU A CA 1
ATOM 1805 C C . LEU A 1 228 ? -12.310 -2.217 10.273 1.00 93.75 228 LEU A C 1
ATOM 1807 O O . LEU A 1 228 ? -11.586 -2.864 9.513 1.00 93.75 228 LEU A O 1
ATOM 1811 N N . ILE A 1 229 ? -13.045 -1.188 9.863 1.00 93.00 229 ILE A N 1
ATOM 1812 C CA . ILE A 1 229 ? -12.986 -0.654 8.503 1.00 93.00 229 ILE A CA 1
ATOM 1813 C C . ILE A 1 229 ? -12.391 0.750 8.538 1.00 93.00 229 ILE A C 1
ATOM 1815 O O . ILE A 1 229 ? -12.756 1.572 9.381 1.00 93.00 229 ILE A O 1
ATOM 1819 N N . GLY A 1 230 ? -11.453 0.998 7.631 1.00 88.38 230 GLY A N 1
ATOM 1820 C CA . GLY A 1 230 ? -10.806 2.291 7.466 1.00 88.38 230 GLY A CA 1
ATOM 1821 C C . GLY A 1 230 ? -10.112 2.396 6.116 1.00 88.38 230 GLY A C 1
ATOM 1822 O O . GLY A 1 230 ? -9.923 1.406 5.407 1.00 88.38 230 GLY A O 1
ATOM 1823 N N . THR A 1 231 ? -9.748 3.612 5.752 1.00 82.31 231 THR A N 1
ATOM 1824 C CA . THR A 1 231 ? -8.911 3.923 4.607 1.00 82.31 231 THR A CA 1
ATOM 1825 C C . THR A 1 231 ? -7.496 3.447 4.848 1.00 82.31 231 THR A C 1
ATOM 1827 O O . THR A 1 231 ? -6.994 3.405 5.975 1.00 82.31 231 THR A O 1
ATOM 1830 N N . TRP A 1 232 ? -6.826 3.111 3.753 1.00 77.75 232 TRP A N 1
ATOM 1831 C CA . TRP A 1 232 ? -5.423 2.758 3.813 1.00 77.75 232 TRP A CA 1
ATOM 1832 C C . TRP A 1 232 ? -4.560 3.920 4.334 1.00 77.75 232 TRP A C 1
ATOM 1834 O O . TRP A 1 232 ? -3.818 3.758 5.304 1.00 77.75 232 TRP A O 1
ATOM 1844 N N . THR A 1 233 ? -4.731 5.107 3.745 1.00 75.56 233 THR A N 1
ATOM 1845 C CA . THR A 1 233 ? -4.044 6.332 4.163 1.00 75.56 233 THR A CA 1
ATOM 1846 C C . THR A 1 233 ? -5.064 7.376 4.635 1.00 75.56 233 THR A C 1
ATOM 1848 O O . THR A 1 233 ? -5.938 7.733 3.847 1.00 75.56 233 THR A O 1
ATOM 1851 N N . PRO A 1 234 ? -4.924 7.931 5.855 1.00 72.25 234 PRO A N 1
ATOM 1852 C CA . PRO A 1 234 ? -3.830 7.680 6.798 1.00 72.25 234 PRO A CA 1
ATOM 1853 C C . PRO A 1 234 ? -4.104 6.553 7.812 1.00 72.25 234 PRO A C 1
ATOM 1855 O O . PRO A 1 234 ? -3.170 6.133 8.492 1.00 72.25 234 PRO A O 1
ATOM 1858 N N . PHE A 1 235 ? -5.344 6.075 7.958 1.00 85.56 235 PHE A N 1
ATOM 1859 C CA . PHE A 1 235 ? -5.744 5.377 9.183 1.00 85.56 235 PHE A CA 1
ATOM 1860 C C . PHE A 1 235 ? -5.132 3.988 9.368 1.00 85.56 235 PHE A C 1
ATOM 1862 O O . PHE A 1 235 ? -4.508 3.737 10.400 1.00 85.56 235 PHE A O 1
ATOM 1869 N N . HIS A 1 236 ? -5.262 3.097 8.379 1.00 85.31 236 HIS A N 1
ATOM 1870 C CA . HIS A 1 236 ? -4.713 1.738 8.461 1.00 85.31 236 HIS A CA 1
ATOM 1871 C C . HIS A 1 236 ? -3.210 1.779 8.745 1.00 85.31 236 HIS A C 1
ATOM 1873 O O . HIS A 1 236 ? -2.713 1.092 9.637 1.00 85.31 236 HIS A O 1
ATOM 1879 N N . GLN A 1 237 ? -2.493 2.656 8.038 1.00 80.62 237 GLN A N 1
ATOM 1880 C CA . GLN A 1 237 ? -1.059 2.805 8.237 1.00 80.62 237 GLN A CA 1
ATOM 1881 C C . GLN A 1 237 ? -0.692 3.301 9.636 1.00 80.62 237 GLN A C 1
ATOM 1883 O O . GLN A 1 237 ? 0.279 2.823 10.218 1.00 80.62 237 GLN A O 1
ATOM 1888 N N . MET A 1 238 ? -1.457 4.244 10.188 1.00 88.00 238 MET A N 1
ATOM 1889 C CA . MET A 1 238 ? -1.255 4.711 11.559 1.00 88.00 238 MET A CA 1
ATOM 1890 C C . MET A 1 238 ? -1.538 3.606 12.580 1.00 88.00 238 MET A C 1
ATOM 1892 O O . MET A 1 238 ? -0.801 3.480 13.551 1.00 88.00 238 MET A O 1
ATOM 1896 N N . TYR A 1 239 ? -2.571 2.795 12.363 1.00 90.69 239 TYR A N 1
ATOM 1897 C CA . TYR A 1 239 ? -2.990 1.744 13.293 1.00 90.69 239 TYR A CA 1
ATOM 1898 C C . TYR A 1 239 ? -2.035 0.541 13.346 1.00 90.69 239 TYR A C 1
ATOM 1900 O O . TYR A 1 239 ? -1.870 -0.090 14.394 1.00 90.69 239 TYR A O 1
ATOM 1908 N N . ASP A 1 240 ? -1.377 0.232 12.230 1.00 84.25 240 ASP A N 1
ATOM 1909 C CA . ASP A 1 240 ? -0.427 -0.882 12.140 1.00 84.25 240 ASP A CA 1
ATOM 1910 C C . ASP A 1 240 ? 1.045 -0.461 12.259 1.00 84.25 240 ASP A C 1
ATOM 1912 O O . ASP A 1 240 ? 1.919 -1.321 12.215 1.00 84.25 240 ASP A O 1
ATOM 1916 N N . GLY A 1 241 ? 1.332 0.834 12.442 1.00 78.69 241 GLY A N 1
ATOM 1917 C CA . GLY A 1 241 ? 2.710 1.348 12.538 1.00 78.69 241 GLY A CA 1
ATOM 1918 C C . GLY A 1 241 ? 3.430 1.423 11.195 1.00 78.69 241 GLY A C 1
ATOM 1919 O O . GLY A 1 241 ? 4.636 1.581 11.118 1.00 78.69 241 GLY A O 1
ATOM 1920 N N . LEU A 1 242 ? 2.690 1.338 10.099 1.00 74.25 242 LEU A N 1
ATOM 1921 C CA . LEU A 1 242 ? 3.220 1.312 8.736 1.00 74.25 242 LEU A CA 1
ATOM 1922 C C . LEU A 1 242 ? 3.664 2.691 8.243 1.00 74.25 242 LEU A C 1
ATOM 1924 O O . LEU A 1 242 ? 4.341 2.805 7.224 1.00 74.25 242 LEU A O 1
ATOM 1928 N N . LYS A 1 243 ? 3.222 3.737 8.945 1.00 69.44 243 LYS A N 1
ATOM 1929 C CA . LYS A 1 243 ? 3.544 5.134 8.656 1.00 69.44 243 LYS A CA 1
ATOM 1930 C C . LYS A 1 243 ? 4.870 5.576 9.286 1.00 69.44 243 LYS A C 1
ATOM 1932 O O . LYS A 1 243 ? 5.338 6.672 8.987 1.00 69.44 243 LYS A O 1
ATOM 1937 N N . THR A 1 244 ? 5.458 4.766 10.164 1.00 67.88 244 THR A N 1
ATOM 1938 C CA . THR A 1 244 ? 6.667 5.110 10.915 1.00 67.88 244 THR A CA 1
ATOM 1939 C C . THR A 1 244 ? 7.824 4.180 10.554 1.00 67.88 244 THR A C 1
ATOM 1941 O O . THR A 1 244 ? 7.632 3.045 10.121 1.00 67.88 244 THR A O 1
ATOM 1944 N N . ASN A 1 245 ? 9.055 4.669 10.719 1.00 68.25 245 ASN A N 1
ATOM 1945 C CA . ASN A 1 245 ? 10.261 3.891 10.407 1.00 68.25 245 ASN A CA 1
ATOM 1946 C C . ASN A 1 245 ? 10.547 2.794 11.446 1.00 68.25 245 ASN A C 1
ATOM 1948 O O . ASN A 1 245 ? 11.206 1.808 11.130 1.00 68.25 245 ASN A O 1
ATOM 1952 N N . ASP A 1 246 ? 10.061 2.974 12.674 1.00 73.50 246 ASP A N 1
ATOM 1953 C CA . ASP A 1 246 ? 10.208 2.056 13.810 1.00 73.50 246 ASP A CA 1
ATOM 1954 C C . ASP A 1 246 ? 9.108 0.980 13.864 1.00 73.50 246 ASP A C 1
ATOM 1956 O O . ASP A 1 246 ? 9.111 0.134 14.754 1.00 73.50 246 ASP A O 1
ATOM 1960 N N . ALA A 1 247 ? 8.168 0.996 12.912 1.00 76.56 247 ALA A N 1
ATOM 1961 C CA . ALA A 1 247 ? 6.994 0.130 12.886 1.00 76.56 247 ALA A CA 1
ATOM 1962 C C . ALA A 1 247 ? 6.072 0.255 14.121 1.00 76.56 247 ALA A C 1
ATOM 1964 O O . ALA A 1 247 ? 5.294 -0.658 14.412 1.00 76.56 247 ALA A O 1
ATOM 1965 N N . VAL A 1 248 ? 6.138 1.371 14.855 1.00 83.44 248 VAL A N 1
ATOM 1966 C CA . VAL A 1 248 ? 5.301 1.645 16.030 1.00 83.44 248 VAL A CA 1
ATOM 1967 C C . VAL A 1 248 ? 3.995 2.341 15.614 1.00 83.44 248 VAL A C 1
ATOM 1969 O O . VAL A 1 248 ? 4.035 3.394 14.977 1.00 83.44 248 VAL A O 1
ATOM 1972 N N . PRO A 1 249 ? 2.808 1.808 15.975 1.00 91.38 249 PRO A N 1
ATOM 1973 C CA . PRO A 1 249 ? 1.534 2.459 15.667 1.00 91.38 249 PRO A CA 1
ATOM 1974 C C . PRO A 1 249 ? 1.450 3.894 16.191 1.00 91.38 249 PRO A C 1
ATOM 1976 O O . PRO A 1 249 ? 1.944 4.195 17.269 1.00 91.38 249 PRO A O 1
ATOM 1979 N N . LEU A 1 250 ? 0.763 4.774 15.467 1.00 93.00 250 LEU A N 1
ATOM 1980 C CA . LEU A 1 250 ? 0.496 6.161 15.878 1.00 93.00 250 LEU A CA 1
ATOM 1981 C C . LEU A 1 250 ? -0.883 6.333 16.523 1.00 93.00 250 LEU A C 1
ATOM 1983 O O . LEU A 1 250 ? -1.216 7.413 17.007 1.00 93.00 250 LEU A O 1
ATOM 1987 N N . VAL A 1 251 ? -1.703 5.279 16.519 1.00 96.06 251 VAL A N 1
ATOM 1988 C CA . VAL A 1 251 ? -3.013 5.261 17.172 1.00 96.06 251 VAL A CA 1
ATOM 1989 C C . VAL A 1 251 ? -3.239 3.926 17.874 1.00 96.06 251 VAL A C 1
ATOM 1991 O O . VAL A 1 251 ? -3.060 2.852 17.299 1.00 96.06 251 VAL A O 1
ATOM 1994 N N . ALA A 1 252 ? -3.651 4.005 19.132 1.00 97.00 252 ALA A N 1
ATOM 1995 C CA . ALA A 1 252 ? -4.143 2.895 19.924 1.00 97.00 252 ALA A CA 1
ATOM 1996 C C . ALA A 1 252 ? -5.666 3.036 20.053 1.00 97.00 252 ALA A C 1
ATOM 1998 O O . ALA A 1 252 ? -6.185 4.144 20.177 1.00 97.00 252 ALA A O 1
ATOM 1999 N N . ILE A 1 253 ? -6.400 1.923 20.012 1.00 97.38 253 ILE A N 1
ATOM 2000 C CA . ILE A 1 253 ? -7.863 1.935 20.157 1.00 97.38 253 ILE A CA 1
ATOM 2001 C C . ILE A 1 253 ? -8.272 0.981 21.275 1.00 97.38 253 ILE A C 1
ATOM 2003 O O . ILE A 1 253 ? -7.868 -0.179 21.243 1.00 97.38 253 ILE A O 1
ATOM 2007 N N . LYS A 1 254 ? -9.074 1.446 22.239 1.00 96.00 254 LYS A N 1
ATOM 2008 C CA . LYS A 1 254 ? -9.621 0.620 23.331 1.00 96.00 254 LYS A CA 1
ATOM 2009 C C . LYS A 1 254 ? -11.147 0.682 23.384 1.00 96.00 254 LYS A C 1
ATOM 2011 O O . LYS A 1 254 ? -11.725 1.706 23.009 1.00 96.00 254 LYS A O 1
ATOM 2016 N N . PRO A 1 255 ? -11.812 -0.373 23.881 1.00 96.00 255 PRO A N 1
ATOM 2017 C CA . PRO A 1 255 ? -13.230 -0.301 24.205 1.00 96.00 255 PRO A CA 1
ATOM 2018 C C . PRO A 1 255 ? -13.453 0.571 25.453 1.00 96.00 255 PRO A C 1
ATOM 2020 O O . PRO A 1 255 ? -12.632 0.571 26.372 1.00 96.00 255 PRO A O 1
ATOM 2023 N N . VAL A 1 256 ? -14.565 1.305 25.481 1.00 92.69 256 VAL A N 1
ATOM 2024 C CA . VAL A 1 256 ? -14.986 2.159 26.607 1.00 92.69 256 VAL A CA 1
ATOM 2025 C C . VAL A 1 256 ? -16.225 1.587 27.277 1.00 92.69 256 VAL A C 1
ATOM 2027 O O . VAL A 1 256 ? -16.231 1.362 28.485 1.00 92.69 256 VAL A O 1
ATOM 2030 N N . SER A 1 257 ? -17.275 1.348 26.495 1.00 87.69 257 SER A N 1
ATOM 2031 C CA . SER A 1 257 ? -18.533 0.808 26.995 1.00 87.69 257 SER A CA 1
ATOM 2032 C C . SER A 1 257 ? -19.256 0.016 25.923 1.00 87.69 257 SER A C 1
ATOM 2034 O O . SER A 1 257 ? -19.189 0.327 24.733 1.00 87.69 257 SER A O 1
ATOM 2036 N N . GLU A 1 258 ? -19.985 -0.988 26.381 1.00 83.06 258 GLU A N 1
ATOM 2037 C CA . GLU A 1 258 ? -20.923 -1.752 25.575 1.00 83.06 258 GLU A CA 1
ATOM 2038 C C . GLU A 1 258 ? -22.326 -1.226 25.855 1.00 83.06 258 GLU A C 1
ATOM 2040 O O . GLU A 1 258 ? -22.660 -0.865 26.986 1.00 83.06 258 GLU A O 1
ATOM 2045 N N . SER A 1 259 ? -23.141 -1.139 24.814 1.00 75.12 259 SER A N 1
ATOM 2046 C CA . SER A 1 259 ? -24.542 -0.780 24.943 1.00 75.12 259 SER A CA 1
ATOM 2047 C C . SER A 1 259 ? -25.402 -1.895 24.375 1.00 75.12 259 SER A C 1
ATOM 2049 O O . SER A 1 259 ? -25.152 -2.388 23.275 1.00 75.12 259 SER A O 1
ATOM 2051 N N . ASP A 1 260 ? -26.482 -2.206 25.090 1.00 66.94 260 ASP A N 1
ATOM 2052 C CA . ASP A 1 260 ? -27.553 -3.083 24.610 1.00 66.94 260 ASP A CA 1
ATOM 2053 C C . ASP A 1 260 ? -28.359 -2.463 23.451 1.00 66.94 260 ASP A C 1
ATOM 2055 O O . ASP A 1 260 ? -29.307 -3.067 22.950 1.00 66.94 260 ASP A O 1
ATOM 2059 N N . PHE A 1 261 ? -28.004 -1.247 23.018 1.00 64.12 261 PHE A N 1
ATOM 2060 C CA . PHE A 1 261 ? -28.618 -0.578 21.883 1.00 64.12 261 PHE A CA 1
ATOM 2061 C C . PHE A 1 261 ? -28.341 -1.351 20.591 1.00 64.12 261 PHE A C 1
ATOM 2063 O O . PHE A 1 261 ? -27.193 -1.452 20.137 1.00 64.12 261 PHE A O 1
ATOM 2070 N N . GLU A 1 262 ? -29.413 -1.868 19.989 1.00 65.44 262 GLU A N 1
ATOM 2071 C CA . GLU A 1 262 ? -29.357 -2.453 18.656 1.00 65.44 262 GLU A CA 1
ATOM 2072 C C . GLU A 1 262 ? -29.000 -1.368 17.632 1.00 65.44 262 GLU A C 1
ATOM 2074 O O . GLU A 1 262 ? -29.550 -0.268 17.638 1.00 65.44 262 GLU A O 1
ATOM 2079 N N . GLY A 1 263 ? -28.015 -1.671 16.788 1.00 64.06 263 GLY A N 1
ATOM 2080 C CA . GLY A 1 263 ? -27.408 -0.725 15.867 1.00 64.06 263 GLY A CA 1
ATOM 2081 C C . GLY A 1 263 ? -28.401 -0.093 14.888 1.00 64.06 263 GLY A C 1
ATOM 2082 O O . GLY A 1 263 ? -29.496 -0.611 14.668 1.00 64.06 263 GLY A O 1
ATOM 2083 N N . PRO A 1 264 ? -28.018 1.037 14.274 1.00 68.69 264 PRO A N 1
ATOM 2084 C CA . PRO A 1 264 ? -28.887 1.769 13.372 1.00 68.69 264 PRO A CA 1
ATOM 2085 C C . PRO A 1 264 ? -29.302 0.899 12.185 1.00 68.69 264 PRO A C 1
ATOM 2087 O O . PRO A 1 264 ? -28.515 0.117 11.644 1.00 68.69 264 PRO A O 1
ATOM 2090 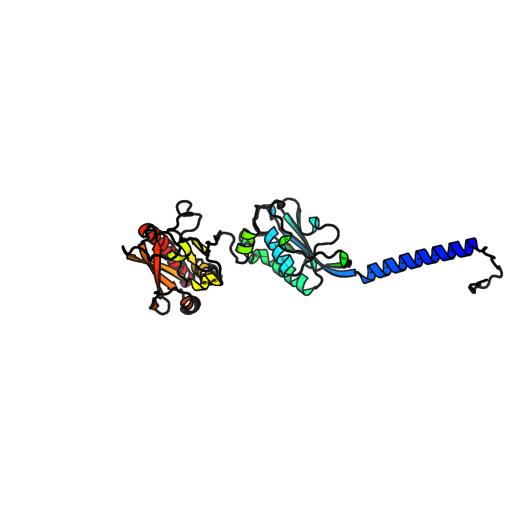N N . LEU A 1 265 ? -30.550 1.075 11.754 1.00 67.44 265 LEU A N 1
ATOM 2091 C CA . LEU A 1 265 ? -31.011 0.554 10.477 1.00 67.44 265 LEU A CA 1
ATOM 2092 C C . LEU A 1 265 ? -30.378 1.388 9.369 1.00 67.44 265 LEU A C 1
ATOM 2094 O O . LEU A 1 265 ? -30.687 2.570 9.218 1.00 67.44 265 LEU A O 1
ATOM 2098 N N . PHE A 1 266 ? -29.504 0.767 8.587 1.00 70.00 266 PHE A N 1
ATOM 2099 C CA . PHE A 1 266 ? -28.963 1.399 7.397 1.00 70.00 266 PHE A CA 1
ATOM 2100 C C . PHE A 1 266 ? -29.805 1.065 6.166 1.00 70.00 266 PHE A C 1
ATOM 2102 O O . PHE A 1 266 ? -30.221 -0.077 5.956 1.00 70.00 266 PHE A O 1
ATOM 2109 N N . LEU A 1 267 ? -30.051 2.073 5.329 1.00 67.50 267 LEU A N 1
ATOM 2110 C CA . LEU A 1 267 ? -30.833 1.914 4.108 1.00 67.50 267 LEU A CA 1
ATOM 2111 C C . LEU A 1 267 ? -30.131 0.943 3.145 1.00 67.50 267 LEU A C 1
ATOM 2113 O O . LEU A 1 267 ? -28.944 1.082 2.864 1.00 67.50 267 LEU A O 1
ATOM 2117 N N . GLY A 1 268 ? -30.871 -0.041 2.631 1.00 66.94 268 GLY A N 1
ATOM 2118 C CA . GLY A 1 268 ? -30.331 -1.051 1.712 1.00 66.94 268 GLY A CA 1
ATOM 2119 C C . GLY A 1 268 ? -29.561 -2.193 2.387 1.00 66.94 268 GLY A C 1
ATOM 2120 O O . GLY A 1 268 ? -29.107 -3.099 1.692 1.00 66.94 268 GLY A O 1
ATOM 2121 N N . VAL A 1 269 ? -29.456 -2.201 3.720 1.00 69.19 269 VAL A N 1
ATOM 2122 C CA . VAL A 1 269 ? -28.871 -3.306 4.489 1.00 69.19 269 VAL A CA 1
ATOM 2123 C C . VAL A 1 269 ? -29.985 -4.081 5.200 1.00 69.19 269 VAL A C 1
ATOM 2125 O O . VAL A 1 269 ? -30.807 -3.469 5.885 1.00 69.19 269 VAL A O 1
ATOM 2128 N N . PRO A 1 270 ? -30.043 -5.422 5.076 1.00 67.69 270 PRO A N 1
ATOM 2129 C CA . PRO A 1 270 ? -30.997 -6.222 5.835 1.00 67.69 270 PRO A CA 1
ATOM 2130 C C . PRO A 1 270 ? -30.849 -5.962 7.340 1.00 67.69 270 PRO A C 1
ATOM 2132 O O . PRO A 1 270 ? -29.709 -5.886 7.810 1.00 67.69 270 PRO A O 1
ATOM 2135 N N . PRO A 1 271 ? -31.951 -5.868 8.109 1.00 69.06 271 PRO A N 1
ATOM 2136 C CA . PRO A 1 271 ? -31.878 -5.713 9.556 1.00 69.06 271 PRO A CA 1
ATOM 2137 C C . PRO A 1 271 ? -30.966 -6.777 10.175 1.00 69.06 271 PRO A C 1
ATOM 2139 O O . PRO A 1 271 ? -31.167 -7.977 9.983 1.00 69.06 271 PRO A O 1
ATOM 2142 N N . GLN A 1 272 ? -29.939 -6.333 10.897 1.00 73.75 272 GLN A N 1
ATOM 2143 C CA . GLN A 1 272 ? -28.991 -7.200 11.589 1.00 73.75 272 GLN A CA 1
ATOM 2144 C C . GLN A 1 272 ? -28.886 -6.757 13.039 1.00 73.75 272 GLN A C 1
ATOM 2146 O O . GLN A 1 272 ? -28.573 -5.601 13.315 1.00 73.75 272 GLN A O 1
ATOM 2151 N N . LYS A 1 273 ? -29.079 -7.701 13.962 1.00 80.94 273 LYS A N 1
ATOM 2152 C CA . LYS A 1 273 ? -28.832 -7.460 15.380 1.00 80.94 273 LYS A CA 1
ATOM 2153 C C . LYS A 1 273 ? -27.336 -7.245 15.601 1.00 80.94 273 LYS A C 1
ATOM 2155 O O . LYS A 1 273 ? -26.534 -8.165 15.427 1.00 80.94 273 LYS A O 1
ATOM 2160 N N . ARG A 1 274 ? -26.971 -6.014 15.941 1.00 86.62 274 ARG A N 1
ATOM 2161 C CA . ARG A 1 274 ? -25.608 -5.590 16.271 1.00 86.62 274 ARG A CA 1
ATOM 2162 C C . ARG A 1 274 ? -25.664 -4.661 17.468 1.00 86.62 274 ARG A C 1
ATOM 2164 O O . ARG A 1 274 ? -26.611 -3.902 17.585 1.00 86.62 274 ARG A O 1
ATOM 2171 N N . PHE A 1 275 ? -24.653 -4.704 18.312 1.00 89.38 275 PHE A N 1
ATOM 2172 C CA . PHE A 1 275 ? -24.573 -3.934 19.544 1.00 89.38 275 PHE A CA 1
ATOM 2173 C C . PHE A 1 275 ? -23.575 -2.803 19.380 1.00 89.38 275 PHE A C 1
ATOM 2175 O O . PHE A 1 275 ? -22.517 -2.990 18.767 1.00 89.38 275 PHE A O 1
ATOM 2182 N N . LYS A 1 276 ? -23.919 -1.631 19.909 1.00 92.00 276 LYS A N 1
ATOM 2183 C CA . LYS A 1 276 ? -23.024 -0.478 19.907 1.00 92.00 276 LYS A CA 1
ATOM 2184 C C . LYS A 1 276 ? -21.891 -0.702 20.911 1.00 92.00 276 LYS A C 1
ATOM 2186 O O . LYS A 1 276 ? -22.132 -0.977 22.083 1.00 92.00 276 LYS A O 1
ATOM 2191 N N . VAL A 1 277 ? -20.663 -0.517 20.449 1.00 94.62 277 VAL A N 1
ATOM 2192 C CA . VAL A 1 277 ? -19.455 -0.468 21.273 1.00 94.62 277 VAL A CA 1
ATOM 2193 C C . VAL A 1 277 ? -18.851 0.918 21.124 1.00 94.62 277 VAL A C 1
ATOM 2195 O O . VAL A 1 277 ? -18.470 1.314 20.022 1.00 94.62 277 VAL A O 1
ATOM 2198 N N . ASP A 1 278 ? -18.775 1.661 22.222 1.00 95.38 278 ASP A N 1
ATOM 2199 C CA . ASP A 1 278 ? -18.048 2.925 22.267 1.00 95.38 278 ASP A CA 1
ATOM 2200 C C . ASP A 1 278 ? -16.549 2.641 22.398 1.00 95.38 278 ASP A C 1
ATOM 2202 O O . ASP A 1 278 ? -16.125 1.803 23.198 1.00 95.38 278 ASP A O 1
ATOM 2206 N N . ILE A 1 279 ? -15.747 3.332 21.592 1.00 97.00 279 ILE A N 1
ATOM 2207 C CA . ILE A 1 279 ? -14.297 3.154 21.498 1.00 97.00 279 ILE A CA 1
ATOM 2208 C C . ILE A 1 279 ? -13.578 4.485 21.700 1.00 97.00 279 ILE A C 1
ATOM 2210 O O . ILE A 1 279 ? -14.075 5.542 21.312 1.00 97.00 279 ILE A O 1
ATOM 2214 N N . GLU A 1 280 ? -12.384 4.426 22.276 1.00 97.56 280 GLU A N 1
ATOM 2215 C CA . GLU A 1 280 ? -11.467 5.558 22.397 1.00 97.56 280 GLU A CA 1
ATOM 2216 C C . GLU A 1 280 ? -10.256 5.334 21.504 1.00 97.56 280 GLU A C 1
ATOM 2218 O O . GLU A 1 280 ? -9.607 4.293 21.589 1.00 97.56 280 GLU A O 1
ATOM 2223 N N . LEU A 1 281 ? -9.972 6.325 20.666 1.00 97.50 281 LEU A N 1
ATOM 2224 C CA . LEU A 1 281 ? -8.782 6.429 19.842 1.00 97.50 281 LEU A CA 1
ATOM 2225 C C . LEU A 1 281 ? -7.808 7.365 20.552 1.00 97.50 281 LEU A C 1
ATOM 2227 O O . LEU A 1 281 ? -8.080 8.559 20.665 1.00 97.50 281 LEU A O 1
ATOM 2231 N N . GLU A 1 282 ? -6.700 6.818 21.035 1.00 97.81 282 GLU A N 1
ATOM 2232 C CA . GLU A 1 282 ? -5.586 7.574 21.600 1.00 97.81 282 GLU A CA 1
ATOM 2233 C C . GLU A 1 282 ? -4.488 7.662 20.541 1.00 97.81 282 GLU A C 1
ATOM 2235 O O . GLU A 1 282 ? -4.003 6.640 20.060 1.00 97.81 282 GLU A O 1
ATOM 2240 N N . PHE A 1 283 ? -4.125 8.878 20.151 1.00 96.81 283 PHE A N 1
ATOM 2241 C CA . PHE A 1 283 ? -3.025 9.163 19.237 1.00 96.81 283 PHE A CA 1
ATOM 2242 C C . PHE A 1 283 ? -1.728 9.347 20.020 1.00 96.81 283 PHE A C 1
ATOM 2244 O O . PHE A 1 283 ? -1.747 9.839 21.148 1.00 96.81 283 PHE A O 1
ATOM 2251 N N . SER A 1 284 ? -0.598 8.981 19.416 1.00 94.62 284 SER A N 1
ATOM 2252 C CA . SER A 1 284 ? 0.720 9.146 20.043 1.00 94.62 284 SER A CA 1
ATOM 2253 C C . SER A 1 284 ? 1.082 10.606 20.307 1.00 94.62 284 SER A C 1
ATOM 2255 O O . SER A 1 284 ? 1.844 10.893 21.224 1.00 94.62 284 SER A O 1
ATOM 2257 N N . ASP A 1 285 ? 0.555 11.521 19.493 1.00 93.38 285 ASP A N 1
ATOM 2258 C CA . ASP A 1 285 ? 0.865 12.946 19.517 1.00 93.38 285 ASP A CA 1
ATOM 2259 C C . ASP A 1 285 ? -0.245 13.773 18.836 1.00 93.38 285 ASP A C 1
ATOM 2261 O O . ASP A 1 285 ? -1.100 13.247 18.114 1.00 93.38 285 ASP A O 1
ATOM 2265 N N . GLU A 1 286 ? -0.234 15.089 19.065 1.00 94.94 286 GLU A N 1
ATOM 2266 C CA . GLU A 1 286 ? -1.247 16.021 18.545 1.00 94.94 286 GLU A CA 1
ATOM 2267 C C . GLU A 1 286 ? -1.228 16.142 17.015 1.00 94.94 286 GLU A C 1
ATOM 2269 O O . GLU A 1 286 ? -2.271 16.353 16.394 1.00 94.94 286 GLU A O 1
ATOM 2274 N N . ASN A 1 287 ? -0.064 15.983 16.377 1.00 90.06 287 ASN A N 1
ATOM 2275 C CA . ASN A 1 287 ? 0.051 16.054 14.921 1.00 90.06 287 ASN A CA 1
ATOM 2276 C C . ASN A 1 287 ? -0.620 14.834 14.271 1.00 90.06 287 ASN A C 1
ATOM 2278 O O . ASN A 1 287 ? -1.403 14.985 13.333 1.00 90.06 287 ASN A O 1
ATOM 2282 N N . SER A 1 288 ? -0.396 13.643 14.822 1.00 88.94 288 SER A N 1
ATOM 2283 C CA . SER A 1 288 ? -1.098 12.416 14.447 1.00 88.94 288 SER A CA 1
ATOM 2284 C C . SER A 1 288 ? -2.616 12.562 14.617 1.00 88.94 288 SER A C 1
ATOM 2286 O O . SER A 1 288 ? -3.369 12.226 13.701 1.00 88.94 288 SER A O 1
ATOM 2288 N N . ALA A 1 289 ? -3.078 13.134 15.735 1.00 93.12 289 ALA A N 1
ATOM 2289 C CA . ALA A 1 289 ? -4.501 13.397 15.960 1.00 93.12 289 ALA A CA 1
ATOM 2290 C C . ALA A 1 289 ? -5.084 14.393 14.940 1.00 93.12 289 ALA A C 1
ATOM 2292 O O . ALA A 1 289 ? -6.137 14.142 14.348 1.00 93.12 289 ALA A O 1
ATOM 2293 N N . SER A 1 290 ? -4.383 15.502 14.691 1.00 88.62 290 SER A N 1
ATOM 2294 C CA . SER A 1 290 ? -4.791 16.548 13.747 1.00 88.62 290 SER A CA 1
ATOM 2295 C C . SER A 1 290 ? -4.964 16.002 12.328 1.00 88.62 290 SER A C 1
ATOM 2297 O O . SER A 1 290 ? -6.000 16.232 11.704 1.00 88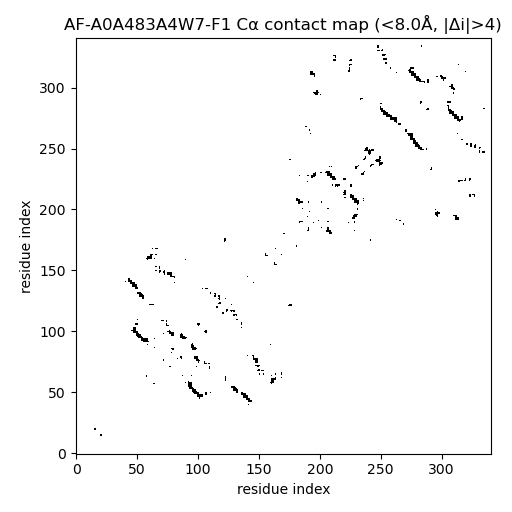.62 290 SER A O 1
ATOM 2299 N N . GLN A 1 291 ? -4.016 15.181 11.861 1.00 83.56 291 GLN A N 1
ATOM 2300 C CA . GLN A 1 291 ? -4.034 14.583 10.521 1.00 83.56 291 GLN A CA 1
ATOM 2301 C C . GLN A 1 291 ? -5.228 13.659 10.253 1.00 83.56 291 GLN A C 1
ATOM 2303 O O . GLN A 1 291 ? -5.561 13.432 9.092 1.00 83.56 291 GLN A O 1
ATOM 2308 N N . PHE A 1 292 ? -5.845 13.097 11.295 1.00 85.81 292 PHE A N 1
ATOM 2309 C CA . PHE A 1 292 ? -6.943 12.143 11.143 1.00 85.81 292 PHE A CA 1
ATOM 2310 C C . PHE A 1 292 ? -8.302 12.684 11.595 1.00 85.81 292 PHE A C 1
ATOM 2312 O O . PHE A 1 292 ? -9.335 12.243 11.099 1.00 85.81 292 PHE A O 1
ATOM 2319 N N . SER A 1 293 ? -8.330 13.643 12.519 1.00 86.56 293 SER A N 1
ATOM 2320 C CA . SER A 1 293 ? -9.563 14.112 13.164 1.00 86.56 293 SER A CA 1
ATOM 2321 C C . SER A 1 293 ? -10.684 14.529 12.200 1.00 86.56 293 SER A C 1
ATOM 2323 O O . SER A 1 293 ? -11.854 14.268 12.479 1.00 86.56 293 SER A O 1
ATOM 2325 N N . SER A 1 294 ? -10.356 15.102 11.036 1.00 87.19 294 SER A N 1
ATOM 2326 C CA . SER A 1 294 ? -11.335 15.479 10.004 1.00 87.19 294 SER A CA 1
ATOM 2327 C C . SER A 1 294 ? -12.088 14.287 9.407 1.00 87.19 294 SER A C 1
ATOM 2329 O O . SER A 1 294 ? -13.213 14.456 8.919 1.00 87.19 294 SER A O 1
ATOM 2331 N N . ASN A 1 295 ? -11.481 13.098 9.458 1.00 90.38 295 ASN A N 1
ATOM 2332 C CA . ASN A 1 295 ? -11.977 11.882 8.828 1.00 90.38 295 ASN A CA 1
ATOM 2333 C C . ASN A 1 295 ? -12.907 11.069 9.723 1.00 90.38 295 ASN A C 1
ATOM 2335 O O . ASN A 1 295 ? -13.660 10.239 9.217 1.00 90.38 295 ASN A O 1
ATOM 2339 N N . LEU A 1 296 ? -12.869 11.300 11.036 1.00 92.12 296 LEU A N 1
ATOM 2340 C CA . LEU A 1 296 ? -13.713 10.607 12.002 1.00 92.12 296 LEU A CA 1
ATOM 2341 C C . LEU A 1 296 ? -15.190 10.789 11.672 1.00 92.12 296 LEU A C 1
ATOM 2343 O O . LEU A 1 296 ? -15.635 11.906 11.409 1.00 92.12 296 LEU A O 1
ATOM 2347 N N . LYS A 1 297 ? -15.953 9.697 11.723 1.00 92.44 297 LYS A N 1
ATOM 2348 C CA . LYS A 1 297 ? -17.387 9.722 11.432 1.00 92.44 297 LYS A CA 1
ATOM 2349 C C . LYS A 1 297 ? -18.186 10.611 12.373 1.00 92.44 297 LYS A C 1
ATOM 2351 O O . LYS A 1 297 ? -17.784 10.867 13.513 1.00 92.44 297 LYS A O 1
ATOM 2356 N N . ASP A 1 298 ? -19.368 10.984 11.909 1.00 89.94 298 ASP A N 1
ATOM 2357 C CA . ASP A 1 298 ? -20.334 11.744 12.690 1.00 89.94 298 ASP A CA 1
ATOM 2358 C C . ASP A 1 298 ? -20.667 11.050 14.018 1.00 89.94 298 ASP A C 1
ATOM 2360 O O . ASP A 1 298 ? -20.748 9.822 14.118 1.00 89.94 298 ASP A O 1
ATOM 2364 N N . GLY A 1 299 ? -20.822 11.861 15.066 1.00 89.56 299 GLY A N 1
ATOM 2365 C CA . GLY A 1 299 ? -20.989 11.392 16.442 1.00 89.56 299 GLY A CA 1
ATOM 2366 C C . GLY A 1 299 ? -19.678 11.094 17.179 1.00 89.56 299 GLY A C 1
ATOM 2367 O O . GLY A 1 299 ? -19.722 10.794 18.371 1.00 89.56 299 GLY A O 1
ATOM 2368 N N . SER A 1 300 ? -18.520 11.206 16.518 1.00 94.62 300 SER A N 1
ATOM 2369 C CA . SER A 1 300 ? -17.226 11.176 17.208 1.00 94.62 300 SER A CA 1
ATOM 2370 C C . SER A 1 300 ? -16.984 12.489 17.961 1.00 94.62 300 SER A C 1
ATOM 2372 O O . SER A 1 300 ? -17.264 13.568 17.441 1.00 94.62 300 SER A O 1
ATOM 2374 N N . ILE A 1 301 ? -16.452 12.409 19.180 1.00 95.88 301 ILE A N 1
ATOM 2375 C CA . ILE A 1 301 ? -16.221 13.563 20.059 1.00 95.88 301 ILE A CA 1
ATOM 2376 C C . ILE A 1 301 ? -14.755 13.650 20.478 1.00 95.88 301 ILE A C 1
ATOM 2378 O O . ILE A 1 301 ? -14.125 12.638 20.790 1.00 95.88 301 ILE A O 1
ATOM 2382 N N . LYS A 1 302 ? -14.213 14.869 20.520 1.00 96.56 302 LYS A N 1
ATOM 2383 C CA . LYS A 1 302 ? -12.879 15.129 21.068 1.00 96.56 302 LYS A CA 1
ATOM 2384 C C . LYS A 1 302 ? -12.946 15.062 22.595 1.00 96.56 302 LYS A C 1
ATOM 2386 O O . LYS A 1 302 ? -13.744 15.771 23.203 1.00 96.56 302 LYS A O 1
ATOM 2391 N N . VAL A 1 303 ? -12.129 14.206 23.203 1.00 96.81 303 VAL A N 1
ATOM 2392 C CA . VAL A 1 303 ? -12.008 14.061 24.665 1.00 96.81 303 VAL A CA 1
ATOM 2393 C C . VAL A 1 303 ? -10.803 14.851 25.181 1.00 96.81 303 VAL A C 1
ATOM 2395 O O . VAL A 1 303 ? -10.890 15.494 26.223 1.00 96.81 303 VAL A O 1
ATOM 2398 N N . SER A 1 304 ? -9.695 14.836 24.437 1.00 96.44 304 SER A N 1
ATOM 2399 C CA . SER A 1 304 ? -8.495 15.648 24.675 1.00 96.44 304 SER A CA 1
ATOM 2400 C C . SER A 1 304 ? -7.777 15.932 23.347 1.00 96.44 304 SER A C 1
ATOM 2402 O O . SER A 1 304 ? -8.258 15.536 22.285 1.00 96.44 304 SER A O 1
ATOM 2404 N N . GLU A 1 305 ? -6.625 16.607 23.377 1.00 96.19 305 GLU A N 1
ATOM 2405 C CA . GLU A 1 305 ? -5.823 16.890 22.173 1.00 96.19 305 GLU A CA 1
ATOM 2406 C C . GLU A 1 305 ? -5.390 15.627 21.413 1.00 96.19 305 GLU A C 1
ATOM 2408 O O . GLU A 1 305 ? -5.329 15.634 20.185 1.00 96.19 305 GLU A O 1
ATOM 2413 N N . THR A 1 306 ? -5.192 14.517 22.125 1.00 96.69 306 THR A N 1
ATOM 2414 C CA . THR A 1 306 ? -4.769 13.232 21.556 1.00 96.69 306 THR A CA 1
ATOM 2415 C C . THR A 1 306 ? -5.819 12.133 21.681 1.00 96.69 306 THR A C 1
ATOM 2417 O O . THR A 1 306 ? -5.559 11.013 21.256 1.00 96.69 306 THR A O 1
ATOM 2420 N N . ILE A 1 307 ? -7.005 12.405 22.240 1.00 97.56 307 ILE A N 1
ATOM 2421 C CA . ILE A 1 307 ? -8.030 11.376 22.467 1.00 97.56 307 ILE A CA 1
ATOM 2422 C C . ILE A 1 307 ? -9.353 11.771 21.823 1.00 97.56 307 ILE A C 1
ATOM 2424 O O . ILE A 1 307 ? -9.924 12.825 22.113 1.00 97.56 307 ILE A O 1
ATOM 2428 N N . TRP A 1 308 ? -9.883 10.861 21.010 1.00 97.62 308 TRP A N 1
ATOM 2429 C CA . TRP A 1 308 ? -11.211 10.949 20.415 1.00 97.62 308 TRP A CA 1
ATOM 2430 C C . TRP A 1 308 ? -12.049 9.740 20.808 1.00 97.62 308 TRP A C 1
ATOM 2432 O O . TRP A 1 308 ? -11.552 8.618 20.857 1.00 97.62 308 TRP A O 1
ATOM 2442 N N . ARG A 1 309 ? -13.339 9.949 21.058 1.00 96.62 309 ARG A N 1
ATOM 2443 C CA . ARG A 1 309 ? -14.298 8.872 21.306 1.00 96.62 309 ARG A CA 1
ATOM 2444 C C . ARG A 1 309 ? -15.211 8.719 20.101 1.00 96.62 309 ARG A C 1
ATOM 2446 O O . ARG A 1 309 ? -15.722 9.707 19.587 1.00 96.62 309 ARG A O 1
ATOM 2453 N N . SER A 1 310 ? -15.414 7.485 19.662 1.00 95.62 310 SER A N 1
ATOM 2454 C CA . SER A 1 310 ? -16.324 7.119 18.576 1.00 95.62 310 SER A CA 1
ATOM 2455 C C . SER A 1 310 ? -17.099 5.860 18.966 1.00 95.62 310 SER A C 1
ATOM 2457 O O . SER A 1 310 ? -17.036 5.408 20.108 1.00 95.62 310 SER A O 1
ATOM 2459 N N . SER A 1 311 ? -17.842 5.281 18.031 1.00 94.19 311 SER A N 1
ATOM 2460 C CA . SER A 1 311 ? -18.590 4.044 18.260 1.00 94.19 311 SER A CA 1
ATOM 2461 C C . SER A 1 311 ? -18.520 3.122 17.058 1.00 94.19 311 SER A C 1
ATOM 2463 O O . SER A 1 311 ? -18.288 3.586 15.955 1.00 94.19 311 SER A O 1
ATOM 2465 N N . VAL A 1 312 ? -18.729 1.824 17.223 1.00 94.44 312 VAL A N 1
ATOM 2466 C CA . VAL A 1 312 ? -18.876 0.839 16.137 1.00 94.44 312 VAL A CA 1
ATOM 2467 C C . VAL A 1 312 ? -19.941 -0.186 16.524 1.00 94.44 312 VAL A C 1
ATOM 2469 O O . VAL A 1 312 ? -20.351 -0.242 17.680 1.00 94.44 312 VAL A O 1
ATOM 2472 N N . PHE A 1 313 ? -20.416 -0.988 15.573 1.00 92.38 313 PHE A N 1
ATOM 2473 C CA . PHE A 1 313 ? -21.521 -1.923 15.783 1.00 92.38 313 PHE A CA 1
ATOM 2474 C C . PHE A 1 313 ? -21.120 -3.364 15.451 1.00 92.38 313 PHE A C 1
ATOM 2476 O O . PHE A 1 313 ? -20.797 -3.699 14.307 1.00 92.38 313 PHE A O 1
ATOM 2483 N N . MET A 1 314 ? -21.193 -4.243 16.449 1.00 91.12 314 MET A N 1
ATOM 2484 C CA . MET A 1 314 ? -20.648 -5.604 16.385 1.00 91.12 314 MET A CA 1
ATOM 2485 C C . MET A 1 314 ? -21.721 -6.657 16.642 1.00 91.12 314 MET A C 1
ATOM 2487 O O . MET A 1 314 ? -22.678 -6.414 17.369 1.00 91.12 314 MET A O 1
ATOM 2491 N N . LYS A 1 315 ? -21.567 -7.854 16.067 1.00 89.69 315 LYS A N 1
ATOM 2492 C CA . LYS A 1 315 ? -22.472 -8.981 16.361 1.00 89.69 315 LYS A CA 1
ATOM 2493 C C . LYS A 1 315 ? -22.229 -9.537 17.768 1.00 89.69 315 LYS A C 1
ATOM 2495 O O . LYS A 1 315 ? -23.175 -9.937 18.434 1.00 89.69 315 LYS A O 1
ATOM 2500 N N . ASN A 1 316 ? -20.968 -9.571 18.196 1.00 91.56 316 ASN A N 1
ATOM 2501 C CA . ASN A 1 316 ? -20.541 -10.026 19.513 1.00 91.56 316 ASN A CA 1
ATOM 2502 C C . ASN A 1 316 ? -19.616 -8.954 20.134 1.00 91.56 316 ASN A C 1
ATOM 2504 O O . ASN A 1 316 ? -18.420 -8.941 19.819 1.00 91.56 316 ASN A O 1
ATOM 2508 N N . PRO A 1 317 ? -20.163 -8.029 20.950 1.00 92.25 317 PRO A N 1
ATOM 2509 C CA . PRO A 1 317 ? -19.398 -6.925 21.524 1.00 92.25 317 PRO A CA 1
ATOM 2510 C C . PRO A 1 317 ? -18.303 -7.426 22.472 1.00 92.25 317 PRO A C 1
ATOM 2512 O O . PRO A 1 317 ? -17.165 -6.991 22.324 1.00 92.25 317 PRO A O 1
ATOM 2515 N N . GLU A 1 318 ? -18.584 -8.424 23.316 1.00 92.50 318 GLU A N 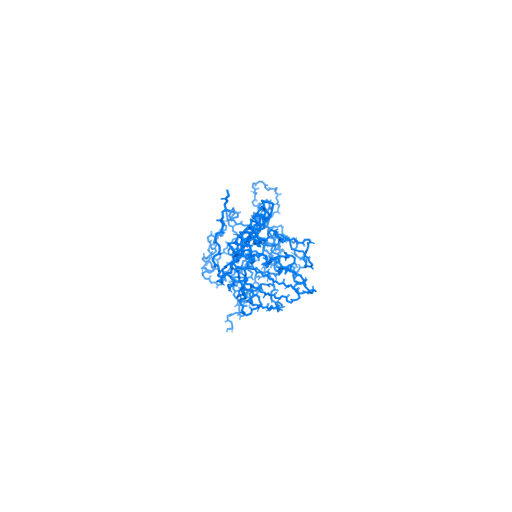1
ATOM 2516 C CA . GLU A 1 318 ? -17.607 -9.014 24.243 1.00 92.50 318 GLU A CA 1
ATOM 2517 C C . GLU A 1 318 ? -16.340 -9.492 23.514 1.00 92.50 318 GLU A C 1
ATOM 2519 O O . GLU A 1 318 ? -15.212 -9.145 23.875 1.00 92.50 318 GLU A O 1
ATOM 2524 N N . LYS A 1 319 ? -16.515 -10.255 22.426 1.00 93.88 319 LYS A N 1
ATOM 2525 C CA . LYS A 1 319 ? -15.397 -10.785 21.634 1.00 93.88 319 LYS A CA 1
ATOM 2526 C C . LYS A 1 319 ? -14.622 -9.681 20.918 1.00 93.88 319 LYS A C 1
ATOM 2528 O O . LYS A 1 319 ? -13.396 -9.754 20.809 1.00 93.88 319 LYS A O 1
ATOM 2533 N N . PHE A 1 320 ? -15.322 -8.665 20.419 1.00 94.81 320 PHE A N 1
ATOM 2534 C CA . PHE A 1 320 ? -14.683 -7.497 19.819 1.00 94.81 320 PHE A CA 1
ATOM 2535 C C . PHE A 1 320 ? -13.851 -6.729 20.854 1.00 94.81 320 PHE A C 1
ATOM 2537 O O . PHE A 1 320 ? -12.679 -6.449 20.601 1.00 94.81 320 PHE A O 1
ATOM 2544 N N . CYS A 1 321 ? -14.411 -6.463 22.035 1.00 95.19 321 CYS A N 1
ATOM 2545 C CA . CYS A 1 321 ? -13.729 -5.804 23.144 1.00 95.19 321 CYS A CA 1
ATOM 2546 C C . CYS A 1 321 ? -12.478 -6.576 23.585 1.00 95.19 321 CYS A C 1
ATOM 2548 O O . CYS A 1 321 ? -11.431 -5.965 23.796 1.00 95.19 321 CYS A O 1
ATOM 2550 N N . GLU A 1 322 ? -12.539 -7.910 23.656 1.00 94.50 322 GLU A N 1
ATOM 2551 C CA . GLU A 1 322 ? -11.378 -8.758 23.958 1.00 94.50 322 GLU A CA 1
ATOM 2552 C C . GLU A 1 322 ? -10.262 -8.603 22.909 1.00 94.50 322 GLU A C 1
ATOM 2554 O O . GLU A 1 322 ? -9.082 -8.466 23.245 1.00 94.50 322 GLU A O 1
ATOM 2559 N N . ASN A 1 323 ? -10.619 -8.608 21.620 1.00 94.50 323 ASN A N 1
ATOM 2560 C CA . ASN A 1 323 ? -9.652 -8.421 20.539 1.00 94.50 323 ASN A CA 1
ATOM 2561 C C . ASN A 1 323 ? -9.026 -7.028 20.581 1.00 94.50 323 ASN A C 1
ATOM 2563 O O . ASN A 1 323 ? -7.808 -6.896 20.456 1.00 94.50 323 ASN A O 1
ATOM 2567 N N . LEU A 1 324 ? -9.856 -6.006 20.780 1.00 95.44 324 LEU A N 1
ATOM 2568 C CA . LEU A 1 324 ? -9.437 -4.613 20.793 1.00 95.44 324 LEU A CA 1
ATOM 2569 C C . LEU A 1 324 ? -8.532 -4.314 21.988 1.00 95.44 324 LEU A C 1
ATOM 2571 O O . LEU A 1 324 ? -7.490 -3.690 21.817 1.00 95.44 324 LEU A O 1
ATOM 2575 N N . LYS A 1 325 ? -8.863 -4.851 23.168 1.00 95.75 325 LYS A N 1
ATOM 2576 C CA . LYS A 1 325 ? -8.017 -4.758 24.361 1.00 95.75 325 LYS A CA 1
ATOM 2577 C C . LYS A 1 325 ? -6.642 -5.384 24.139 1.00 95.75 325 LYS A C 1
ATOM 2579 O O . LYS A 1 325 ? -5.641 -4.774 24.488 1.00 95.75 325 LYS A O 1
ATOM 2584 N N . TRP A 1 326 ? -6.576 -6.554 23.499 1.00 94.62 326 TRP A N 1
ATOM 2585 C CA . TRP A 1 326 ? -5.291 -7.175 23.165 1.00 94.62 326 TRP A CA 1
ATOM 2586 C C . TRP A 1 326 ? -4.412 -6.256 22.304 1.00 94.62 326 TRP A C 1
ATOM 2588 O O . TRP A 1 326 ? -3.235 -6.084 22.608 1.00 94.62 326 TRP A O 1
ATOM 2598 N N . LYS A 1 327 ? -4.975 -5.646 21.251 1.00 94.56 327 LYS A N 1
ATOM 2599 C CA . LYS A 1 327 ? -4.219 -4.747 20.361 1.00 94.56 327 LYS A CA 1
ATOM 2600 C C . LYS A 1 327 ? -3.850 -3.441 21.065 1.00 94.56 327 LYS A C 1
ATOM 2602 O O . LYS A 1 327 ? -2.752 -2.946 20.853 1.00 94.56 327 LYS A O 1
ATOM 2607 N N . TRP A 1 328 ? -4.725 -2.912 21.919 1.00 96.38 328 TRP A N 1
ATOM 2608 C CA . TRP A 1 328 ? -4.416 -1.763 22.771 1.00 96.38 328 TRP A CA 1
ATOM 2609 C C . TRP A 1 328 ? -3.194 -2.019 23.651 1.00 96.38 328 TRP A C 1
ATOM 2611 O O . TRP A 1 328 ? -2.246 -1.239 23.616 1.00 96.38 328 TRP A O 1
ATOM 2621 N N . ASP A 1 329 ? -3.209 -3.118 24.410 1.00 95.69 329 ASP A N 1
ATOM 2622 C CA . ASP A 1 329 ? -2.121 -3.480 25.320 1.00 95.69 329 ASP A CA 1
ATOM 2623 C C . ASP A 1 329 ? -0.805 -3.680 24.544 1.00 95.69 329 ASP A C 1
ATOM 2625 O O . ASP A 1 329 ? 0.256 -3.251 24.998 1.00 95.69 329 ASP A O 1
ATOM 2629 N N . ASP A 1 330 ? -0.878 -4.270 23.344 1.00 93.12 330 ASP A N 1
ATOM 2630 C CA . ASP A 1 330 ? 0.259 -4.437 22.432 1.00 93.12 330 ASP A CA 1
ATOM 2631 C C . ASP A 1 330 ? 0.832 -3.086 21.974 1.00 93.12 330 ASP A C 1
ATOM 2633 O O . ASP A 1 330 ? 2.027 -2.842 22.132 1.00 93.12 330 ASP A O 1
ATOM 2637 N N . THR A 1 331 ? -0.019 -2.172 21.496 1.00 94.50 331 THR A N 1
ATOM 2638 C CA . THR A 1 331 ? 0.395 -0.832 21.059 1.00 94.50 331 THR A CA 1
ATOM 2639 C C . THR A 1 331 ? 0.963 -0.001 22.212 1.00 94.50 331 THR A C 1
ATOM 2641 O O . THR A 1 331 ? 2.011 0.622 22.061 1.00 94.50 331 THR A O 1
ATOM 2644 N N . LYS A 1 332 ? 0.317 0.002 23.387 1.00 96.25 332 LYS A N 1
ATOM 2645 C CA . LYS A 1 332 ? 0.801 0.763 24.552 1.00 96.25 332 LYS A CA 1
ATOM 2646 C C . LYS A 1 332 ? 2.139 0.239 25.064 1.00 96.25 332 LYS A C 1
ATOM 2648 O O . LYS A 1 332 ? 2.955 1.043 25.510 1.00 96.25 332 LYS A O 1
ATOM 2653 N N . ARG A 1 333 ? 2.381 -1.075 24.979 1.00 95.38 333 ARG A N 1
ATOM 2654 C CA . ARG A 1 333 ? 3.696 -1.657 25.273 1.00 95.38 333 ARG A CA 1
ATOM 2655 C C . ARG A 1 333 ? 4.760 -1.100 24.323 1.00 95.38 333 ARG A C 1
ATOM 2657 O O . ARG A 1 333 ? 5.774 -0.615 24.805 1.00 95.38 333 ARG A O 1
ATOM 2664 N N . MET A 1 334 ? 4.491 -1.091 23.015 1.00 92.62 334 MET A N 1
ATOM 2665 C CA . MET A 1 334 ? 5.424 -0.558 22.010 1.00 92.62 334 MET A CA 1
ATOM 2666 C C . MET A 1 334 ? 5.721 0.934 22.212 1.00 92.62 334 MET A C 1
ATOM 2668 O O . MET A 1 334 ? 6.854 1.360 22.032 1.00 92.62 334 MET A O 1
ATOM 2672 N N . TRP A 1 335 ? 4.725 1.736 22.604 1.00 94.69 335 TRP A N 1
ATOM 2673 C CA . TRP A 1 335 ? 4.950 3.156 22.911 1.00 94.69 335 TRP A CA 1
ATOM 2674 C C . TRP A 1 335 ? 5.872 3.342 24.106 1.00 94.69 335 TRP A C 1
ATOM 2676 O O . TRP A 1 335 ? 6.776 4.163 24.051 1.00 94.69 335 TRP A O 1
ATOM 2686 N N . LYS A 1 336 ? 5.665 2.552 25.163 1.00 93.50 336 LYS A N 1
ATOM 2687 C CA . LYS A 1 336 ? 6.513 2.609 26.349 1.00 93.50 336 LYS A CA 1
ATOM 2688 C C . LYS A 1 336 ? 7.959 2.215 26.029 1.00 93.50 336 LYS A C 1
ATOM 2690 O O . LYS A 1 336 ? 8.865 2.891 26.484 1.00 93.50 336 LYS A O 1
ATOM 2695 N N . GLU A 1 337 ? 8.154 1.151 25.249 1.00 89.62 337 GLU A N 1
ATOM 2696 C CA . GLU A 1 337 ? 9.485 0.704 24.809 1.00 89.62 337 GLU A CA 1
ATOM 2697 C C . GLU A 1 337 ? 10.190 1.786 23.974 1.00 89.62 337 GLU A C 1
ATOM 2699 O O . GLU A 1 337 ? 11.363 2.052 24.192 1.00 89.62 337 GLU A O 1
ATOM 2704 N N . ARG A 1 338 ? 9.460 2.474 23.086 1.00 86.19 338 ARG A N 1
ATOM 2705 C CA . ARG A 1 338 ? 10.005 3.563 22.261 1.00 86.19 338 ARG A CA 1
ATOM 2706 C C . ARG A 1 338 ? 10.441 4.789 23.068 1.00 86.19 338 ARG A C 1
ATOM 2708 O O . ARG A 1 338 ? 11.380 5.458 22.665 1.00 86.19 338 ARG A O 1
ATOM 2715 N N . ASP A 1 339 ? 9.740 5.114 24.152 1.00 82.50 339 ASP A N 1
ATOM 2716 C CA . ASP A 1 339 ? 10.061 6.282 24.984 1.00 82.50 339 ASP A CA 1
ATOM 2717 C C . ASP A 1 339 ? 11.233 6.010 25.960 1.00 82.50 339 ASP A C 1
ATOM 2719 O O . ASP A 1 339 ? 11.725 6.939 26.604 1.00 82.50 339 ASP A O 1
ATOM 2723 N N . GLU A 1 340 ? 11.653 4.745 26.105 1.00 77.38 340 GLU A N 1
ATOM 2724 C CA . GLU A 1 340 ? 12.780 4.311 26.947 1.00 77.38 340 GLU A CA 1
ATOM 2725 C C . GLU A 1 340 ? 14.118 4.198 26.176 1.00 77.38 340 GLU A C 1
ATOM 2727 O O . GLU A 1 340 ? 15.170 4.166 26.824 1.00 77.38 340 GLU A O 1
ATOM 2732 N N . ASP A 1 341 ? 14.079 4.178 24.836 1.00 54.72 341 ASP A N 1
ATOM 2733 C CA . ASP A 1 341 ? 15.231 4.216 23.911 1.00 54.72 341 ASP A CA 1
ATOM 2734 C C . ASP A 1 341 ? 15.639 5.661 23.550 1.00 54.72 341 ASP A C 1
ATOM 2736 O O . ASP A 1 341 ? 16.864 5.916 23.412 1.00 54.72 341 ASP A O 1
#

Secondary structure (DSSP, 8-state):
--PPP---S--------HHHHHHHHHHHHHHHHHHHHHHHHHHTEEEEEEEEEEETTGGGSTTHHHHHHHHHHHTT-EEPTT-HHHHEEEETTEEEEEEEESSHHHHHHHHHHHHTHHHH-GGGTTT--EEE-SS-EEEEEEGGG-PBP-GGG--GGG-SSSP--SHHHHTTSS--TT---EEPPTTSHHHHHSBSB-GGGGGTS-EEEEESS-TTSTTTTT-GGGEEEEEIIIIIHHHHTTTSTT---SEEEEEEEEEEEEPP--TTS-----EEEEEEEEESSHHHHHHHHTTBPTT-EE-SSSEEEEEEEES-HHHHHHHHHHHHHHHHHHHHHHHH-

Foldseek 3Di:
DDDDDDDDPDPDPDDDDPVSVVVVVVVVVVVVVVVVVVVVQVVQKAKKWKKKKKKAQCQAFPPDLLVLLVLQQVLFKWADFPDNCQQWHDDDRMTIHIIIDSDPVSSVVSQVVQVCCCPPVLSNPPRIDMDMDPDIDMDIDRNVRTDTRHSVPDDQVPRSHDGDDVVNVVVPVDDHPPQPKDFDDLLPVLCVFQEQFANVVCVVFTKIWQFLDGCVPVVCNPPSLRTHIDGPPPPSCLLQLVVDPLRAHQKAKAWDDKACDFDDDDPNDPRDGWTKTKMKIFGPDLVRCVRCVVGGYPPWDDPDSGIIIDIGIGPDRVSSNVSSVVSNVVNVVSSVVVVVD

Mean predicted aligned error: 17.08 Å

Sequence (341 aa):
MCSLHIDSEMNGKVFLNLNQVTEVANLFKMKIHEATKVMDVILSLVKCHVVKAEIKDAIRRKGIRASLFKKAEEFLAFYYPHDESQSICYNGSDLNVTLLFKDEWKAGEFRVSLSQWKYHNPLAAKGLDISVNELLAEVHVEKSKLRPVMLSHYQAAESDSPVQTLADFEGCASSISNISVSIASLSDPICQFQSIEKPEIFQSCEPYKMHIKPKRFKKVASDDNNLLIGTWTPFHQMYDGLKTNDAVPLVAIKPVSESDFEGPLFLGVPPQKRFKVDIELEFSDENSASQFSSNLKDGSIKVSETIWRSSVFMKNPEKFCENLKWKWDDTKRMWKERDED

Nearest PDB structures (foldseek):
  7obj-assembly1_A  TM=6.151E-01  e=2.197E-01  Synechocystis sp. PCC 6803
  3lo3-assembly2_C  TM=5.022E-01  e=1.470E-01  Colwellia psychrerythraea 34H
  7bio-assembly1_A  TM=3.766E-01  e=6.171E-01  Streptomyces bottropensis
  1xbw-assembly1_A  TM=3.453E-01  e=1.459E+00  Staphylococcus aureus subsp. aureus MW2
  1nxi-assembly1_A  TM=2.648E-01  e=6.485E+00  Vibrio cholerae

Solvent-accessible surface area (backbone atoms only — not comparable to full-atom values): 18998 Å² total; per-residue (Å²): 138,88,82,86,86,78,92,66,100,64,101,66,91,79,82,72,54,73,67,57,53,50,50,53,51,50,53,51,51,51,53,49,53,52,50,50,54,52,49,54,49,60,73,37,44,38,67,28,28,40,49,41,34,39,30,54,56,34,35,82,37,59,61,52,70,62,51,47,33,43,51,32,34,77,48,60,21,21,42,36,74,96,40,67,75,62,18,66,27,72,62,84,47,24,35,34,35,31,36,28,14,76,42,64,66,43,40,49,52,48,50,53,56,58,61,42,30,46,81,71,34,52,79,16,82,73,73,43,51,63,51,59,62,91,66,72,48,78,47,76,41,50,56,90,60,60,45,72,40,44,50,87,71,64,52,44,90,80,40,90,28,59,75,54,54,69,69,64,45,66,68,45,78,52,87,50,76,82,62,84,72,41,75,50,54,90,85,39,65,60,52,76,34,28,25,56,41,33,75,73,55,54,77,83,40,68,41,28,48,42,59,52,51,57,62,88,47,66,95,43,53,86,40,73,47,30,48,38,28,35,38,58,80,67,51,46,26,26,54,66,3,70,75,42,96,84,50,52,48,40,39,35,46,36,66,73,48,81,40,92,50,67,43,83,87,51,90,97,49,79,91,63,84,19,26,33,34,33,30,36,40,37,30,78,39,52,66,60,28,60,79,44,59,86,45,47,21,90,87,48,44,81,76,50,80,30,30,36,36,39,58,34,38,26,80,46,50,70,60,24,40,55,36,29,41,53,41,24,55,51,44,54,50,50,51,54,56,61,76,73,110

Radius of gyration: 32.39 Å; Cα contacts (8 Å, |Δi|>4): 549; chains: 1; bounding box: 77×38×105 Å

pLDDT: mean 79.58, std 16.4, range [31.56, 97.81]